Protein AF-A0A124ISG2-F1 (afdb_monomer_lite)

Foldseek 3Di:
DDDPPPPPDLDFPPLLLVLLVLLLVLLVVLCVVAHDQDPVLNVVLVVLSVLCNVQVRNLLVCLLQPDDPVSVVSVCVSCVVLVVCPPPHNDPLCCQQVVLVVQLVVCSVVSNCVPLSNQLSSQLNSNLCSVSSNVSSGDDDDPLNSVLSVVSSVVSSCVSCCVRVVPPPPPDDPVVVSVVSSVPSSVSSCPPDDDD

Structure (mmCIF, N/CA/C/O backbone):
data_AF-A0A124ISG2-F1
#
_entry.id   AF-A0A124ISG2-F1
#
loop_
_atom_site.group_PDB
_atom_site.id
_atom_site.type_symbol
_atom_site.label_atom_id
_atom_site.label_alt_id
_atom_site.label_comp_id
_atom_site.label_asym_id
_atom_site.label_entity_id
_atom_site.label_seq_id
_atom_site.pdbx_PDB_ins_code
_atom_site.Cartn_x
_atom_site.Cartn_y
_atom_site.Cartn_z
_atom_site.occupancy
_atom_site.B_iso_or_equiv
_atom_site.auth_seq_id
_atom_site.auth_comp_id
_atom_site.auth_asym_id
_atom_site.auth_atom_id
_atom_site.pdbx_PDB_model_num
ATOM 1 N N . MET A 1 1 ? -49.025 9.007 7.744 1.00 37.66 1 MET A N 1
ATOM 2 C CA . MET A 1 1 ? -47.901 8.050 7.832 1.00 37.6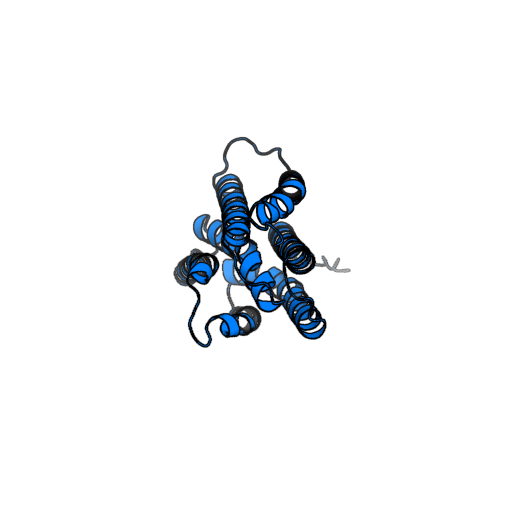6 1 MET A CA 1
ATOM 3 C C . MET A 1 1 ? -47.190 8.007 6.488 1.00 37.66 1 MET A C 1
ATOM 5 O O . MET A 1 1 ? -47.759 7.488 5.543 1.00 37.66 1 MET A O 1
ATOM 9 N N . GLN A 1 2 ? -45.984 8.564 6.386 1.00 30.27 2 GLN A N 1
ATOM 10 C CA . GLN A 1 2 ? -45.046 8.273 5.297 1.00 30.27 2 GLN A CA 1
ATOM 11 C C . GLN A 1 2 ? -43.637 8.458 5.861 1.00 30.27 2 GLN A C 1
ATOM 13 O O . GLN A 1 2 ? -43.239 9.561 6.226 1.00 30.27 2 GLN A O 1
ATOM 18 N N . ALA A 1 3 ? -42.935 7.340 6.034 1.00 39.16 3 ALA A N 1
ATOM 19 C CA . ALA A 1 3 ? -41.570 7.301 6.527 1.00 39.16 3 ALA A CA 1
ATOM 20 C C . ALA A 1 3 ? -40.636 7.824 5.430 1.00 39.16 3 ALA A C 1
ATOM 22 O O . ALA A 1 3 ? -40.439 7.177 4.402 1.00 39.16 3 ALA A O 1
ATOM 23 N N . THR A 1 4 ? -40.060 9.004 5.644 1.00 42.59 4 THR A N 1
ATOM 24 C CA . THR A 1 4 ? -38.956 9.520 4.840 1.00 42.59 4 THR A CA 1
ATOM 25 C C . THR A 1 4 ? -37.731 8.648 5.099 1.00 42.59 4 THR A C 1
ATOM 27 O O . THR A 1 4 ? -37.033 8.768 6.104 1.00 42.59 4 THR A O 1
ATOM 30 N N . GLY A 1 5 ? -37.500 7.701 4.189 1.00 39.84 5 GLY A N 1
ATOM 31 C CA . GLY A 1 5 ? -36.314 6.861 4.173 1.00 39.84 5 GLY A CA 1
ATOM 32 C C . GLY A 1 5 ? -35.066 7.722 4.025 1.00 39.84 5 GLY A C 1
ATOM 33 O O . GLY A 1 5 ? -34.687 8.105 2.920 1.00 39.84 5 GLY A O 1
ATOM 34 N N . VAL A 1 6 ? -34.410 8.013 5.147 1.00 39.34 6 VAL A N 1
ATOM 35 C CA . VAL A 1 6 ? -33.052 8.550 5.167 1.00 39.34 6 VAL A CA 1
ATOM 36 C C . VAL A 1 6 ? -32.164 7.506 4.492 1.00 39.34 6 VAL A C 1
ATOM 38 O O . VAL A 1 6 ? -31.786 6.505 5.104 1.00 39.34 6 VAL A O 1
ATOM 41 N N . ARG A 1 7 ? -31.843 7.711 3.207 1.00 33.94 7 ARG A N 1
ATOM 42 C CA . ARG A 1 7 ? -30.729 7.023 2.547 1.00 33.94 7 ARG A CA 1
ATOM 43 C C . ARG A 1 7 ? -29.493 7.322 3.392 1.00 33.94 7 ARG A C 1
ATOM 45 O O . ARG A 1 7 ? -28.918 8.400 3.281 1.00 33.94 7 ARG A O 1
ATOM 52 N N . ARG A 1 8 ? -29.102 6.389 4.268 1.00 37.16 8 ARG A N 1
ATOM 53 C CA . ARG A 1 8 ? -27.791 6.418 4.924 1.00 37.16 8 ARG A CA 1
ATOM 54 C C . ARG A 1 8 ? -26.762 6.472 3.804 1.00 37.16 8 ARG A C 1
ATOM 56 O O . ARG A 1 8 ? -26.558 5.472 3.116 1.00 37.16 8 ARG A O 1
ATOM 63 N N . SER A 1 9 ? -26.162 7.640 3.589 1.00 40.66 9 SER A N 1
ATOM 64 C CA . SER A 1 9 ? -25.010 7.738 2.710 1.00 40.66 9 SER A CA 1
ATOM 65 C C . SER A 1 9 ? -23.953 6.799 3.280 1.00 40.66 9 SER A C 1
ATOM 67 O O . SER A 1 9 ? -23.673 6.787 4.482 1.00 40.66 9 SER A O 1
ATOM 69 N N . VAL A 1 10 ? -23.439 5.912 2.434 1.00 45.28 10 VAL A N 1
ATOM 70 C CA . VAL A 1 10 ? -22.292 5.093 2.809 1.00 45.28 10 VAL A CA 1
ATOM 71 C C . VAL A 1 10 ? -21.155 6.087 3.011 1.00 45.28 10 VAL A C 1
ATOM 73 O O . VAL A 1 10 ? -20.716 6.710 2.049 1.00 45.28 10 VAL A O 1
ATOM 76 N N . HIS A 1 11 ? -20.758 6.319 4.262 1.00 46.66 11 HIS A N 1
ATOM 77 C CA . HIS A 1 11 ? -19.640 7.200 4.570 1.00 46.66 11 HIS A CA 1
ATOM 78 C C . HIS A 1 11 ? -18.379 6.561 3.983 1.00 46.66 11 HIS A C 1
ATOM 80 O O . HIS A 1 11 ? -17.936 5.514 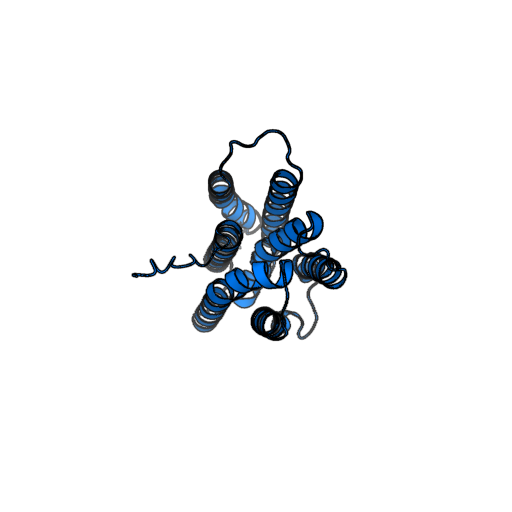4.454 1.00 46.66 11 HIS A O 1
ATOM 86 N N . PHE A 1 12 ? -17.880 7.141 2.894 1.00 51.56 12 PHE A N 1
ATOM 87 C CA . PHE A 1 12 ? -16.625 6.761 2.264 1.00 51.56 12 PHE A CA 1
ATOM 88 C C . PHE A 1 12 ? -15.518 7.621 2.856 1.00 51.56 12 PHE A C 1
ATOM 90 O O . PHE A 1 12 ? -15.633 8.846 2.878 1.00 51.56 12 PHE A O 1
ATOM 97 N N . ASP A 1 13 ? -14.444 6.981 3.306 1.00 64.25 13 ASP A N 1
ATOM 98 C CA . ASP A 1 13 ? -13.235 7.688 3.703 1.00 64.25 13 ASP A CA 1
ATOM 99 C C . ASP A 1 13 ? -12.538 8.230 2.445 1.00 64.25 13 ASP A C 1
ATOM 101 O O . ASP A 1 13 ? -11.768 7.540 1.770 1.00 64.25 13 ASP A O 1
ATOM 105 N N . SER A 1 14 ? -12.872 9.471 2.084 1.00 67.06 14 SER A N 1
ATOM 106 C CA . SER A 1 14 ? -12.315 10.148 0.913 1.00 67.06 14 SER A CA 1
ATOM 107 C C . SER A 1 14 ? -10.796 10.302 1.001 1.00 67.06 14 SER A C 1
ATOM 109 O O . SER A 1 14 ? -10.132 10.321 -0.033 1.00 67.06 14 SER A O 1
ATOM 111 N N . GLY A 1 15 ? -10.244 10.385 2.218 1.00 71.38 15 GLY A N 1
ATOM 112 C CA . GLY A 1 15 ? -8.805 10.466 2.455 1.00 71.38 15 GLY A CA 1
ATOM 113 C C . GLY A 1 15 ? -8.114 9.169 2.051 1.00 71.38 15 GLY A C 1
ATOM 114 O O . GLY A 1 15 ? -7.230 9.187 1.194 1.00 71.38 15 GLY A O 1
ATOM 115 N N . ALA A 1 16 ? -8.594 8.040 2.572 1.00 75.75 16 ALA A N 1
ATOM 116 C CA . ALA A 1 16 ? -8.082 6.711 2.240 1.00 75.75 16 ALA A CA 1
ATOM 117 C C . ALA A 1 16 ? -8.163 6.402 0.734 1.00 75.75 16 ALA A C 1
ATOM 119 O O . ALA A 1 16 ? -7.195 5.919 0.147 1.00 75.75 16 ALA A O 1
ATOM 120 N N . VAL A 1 17 ? -9.292 6.728 0.089 1.00 80.19 17 VAL A N 1
ATOM 121 C CA . VAL A 1 17 ? -9.465 6.565 -1.368 1.00 80.19 17 VAL A CA 1
ATOM 122 C C . VAL A 1 17 ? -8.439 7.401 -2.131 1.00 80.19 17 VAL A C 1
ATOM 124 O O . VAL A 1 17 ? -7.795 6.896 -3.047 1.00 80.19 17 VAL A O 1
ATOM 127 N N . SER A 1 18 ? -8.280 8.673 -1.756 1.00 81.00 18 SER A N 1
ATOM 128 C CA . SER A 1 18 ? -7.367 9.589 -2.444 1.00 81.00 18 SER A CA 1
ATOM 129 C C . SER A 1 18 ? -5.906 9.160 -2.313 1.00 81.00 18 SER A C 1
ATOM 131 O O . SER A 1 18 ? -5.176 9.198 -3.303 1.00 81.00 18 SER A O 1
ATOM 133 N N . ALA A 1 19 ? -5.494 8.680 -1.135 1.00 83.31 19 ALA A N 1
ATOM 134 C CA . ALA A 1 19 ? -4.154 8.158 -0.901 1.00 83.31 19 ALA A CA 1
ATOM 135 C C . ALA A 1 19 ? -3.910 6.879 -1.714 1.00 83.31 19 ALA A C 1
ATOM 137 O O . ALA A 1 19 ? -2.890 6.774 -2.387 1.00 83.31 19 ALA A O 1
ATOM 138 N N . LEU A 1 20 ? -4.868 5.945 -1.733 1.00 87.19 20 LEU A N 1
ATOM 139 C CA . LEU A 1 20 ? -4.764 4.713 -2.517 1.00 87.19 20 LEU A CA 1
ATOM 140 C C . LEU A 1 20 ? -4.684 4.998 -4.025 1.00 87.19 20 LEU A C 1
ATOM 142 O O . LEU A 1 20 ? -3.839 4.430 -4.715 1.00 87.19 20 LEU A O 1
ATOM 146 N N . ALA A 1 21 ? -5.543 5.887 -4.533 1.00 88.25 21 ALA A N 1
ATOM 147 C CA . ALA A 1 21 ? -5.547 6.293 -5.937 1.00 88.25 21 ALA A CA 1
ATOM 148 C C . ALA A 1 21 ? -4.244 7.002 -6.323 1.00 88.25 21 ALA A C 1
ATOM 150 O O . ALA A 1 21 ? -3.664 6.697 -7.362 1.00 88.25 21 ALA A O 1
ATOM 151 N N . SER A 1 22 ? -3.750 7.892 -5.460 1.00 88.31 22 SER A N 1
ATOM 152 C CA . SER A 1 22 ? -2.477 8.586 -5.666 1.00 88.31 22 SER A CA 1
ATOM 153 C C . SER A 1 22 ? -1.308 7.606 -5.693 1.00 88.31 22 SER A C 1
ATOM 155 O O . SER A 1 22 ? -0.508 7.656 -6.622 1.00 88.31 22 SER A O 1
ATOM 157 N N . SER A 1 23 ? -1.251 6.665 -4.742 1.00 91.06 23 SER A N 1
ATOM 158 C CA . SER A 1 23 ? -0.242 5.602 -4.717 1.00 91.06 23 SER A CA 1
ATOM 159 C C . SER A 1 23 ? -0.292 4.758 -5.991 1.00 91.06 23 SER A C 1
ATOM 161 O O . SER A 1 23 ? 0.746 4.539 -6.600 1.00 91.06 23 SER A O 1
ATOM 163 N N . TYR A 1 24 ? -1.479 4.338 -6.443 1.00 92.81 24 TYR A N 1
ATOM 164 C CA . TYR A 1 24 ? -1.633 3.576 -7.687 1.00 92.81 24 TYR A CA 1
ATOM 165 C C . TYR A 1 24 ? -1.129 4.346 -8.913 1.00 92.81 24 TYR A C 1
ATOM 167 O O . TYR A 1 24 ? -0.331 3.818 -9.685 1.00 92.81 24 TYR A O 1
ATOM 175 N N . VAL A 1 25 ? -1.567 5.598 -9.085 1.00 92.00 25 VAL A N 1
ATOM 176 C CA . VAL A 1 25 ? -1.170 6.430 -10.230 1.00 92.00 25 VAL A CA 1
ATOM 177 C C . VAL A 1 25 ? 0.331 6.716 -10.195 1.00 92.00 25 VAL A C 1
ATOM 179 O O . VAL A 1 25 ? 0.992 6.600 -11.223 1.00 92.00 25 VAL A O 1
ATOM 182 N N . ALA A 1 26 ? 0.895 7.019 -9.024 1.00 89.88 26 ALA A N 1
ATOM 183 C CA . ALA A 1 26 ? 2.331 7.220 -8.865 1.00 89.88 26 ALA A CA 1
ATOM 184 C C . ALA A 1 26 ? 3.120 5.948 -9.210 1.00 89.88 26 ALA A C 1
ATOM 186 O O . ALA A 1 26 ? 4.107 6.028 -9.942 1.00 89.88 26 ALA A O 1
ATOM 187 N N . SER A 1 27 ? 2.685 4.769 -8.750 1.00 91.88 27 SER A N 1
ATOM 188 C CA . SER A 1 27 ? 3.316 3.490 -9.101 1.00 91.88 27 SER A CA 1
ATOM 189 C C . SER A 1 27 ? 3.246 3.217 -10.599 1.00 91.88 27 SER A C 1
ATOM 191 O O . SER A 1 27 ? 4.252 2.830 -11.188 1.00 91.88 27 SER A O 1
ATOM 193 N N . LEU A 1 28 ? 2.087 3.462 -11.219 1.00 92.50 28 LEU A N 1
ATOM 194 C CA . LEU A 1 28 ? 1.877 3.285 -12.653 1.00 92.50 28 LEU A CA 1
ATOM 195 C C . LEU A 1 28 ? 2.810 4.187 -13.461 1.00 92.50 28 LEU A C 1
ATOM 197 O O . LEU A 1 28 ? 3.530 3.692 -14.320 1.00 92.50 28 LEU A O 1
ATOM 201 N N . ILE A 1 29 ? 2.849 5.485 -13.153 1.00 91.06 29 ILE A N 1
ATOM 202 C CA . ILE A 1 29 ? 3.753 6.438 -13.810 1.00 91.06 29 ILE A CA 1
ATOM 203 C C . ILE A 1 29 ? 5.208 6.001 -13.624 1.00 91.06 29 ILE A C 1
ATOM 205 O O . ILE A 1 29 ? 5.965 5.975 -14.587 1.00 91.06 29 ILE A O 1
ATOM 209 N N . THR A 1 30 ? 5.590 5.591 -12.411 1.00 88.19 30 THR A N 1
ATOM 210 C CA . THR A 1 30 ? 6.960 5.135 -12.133 1.00 88.19 30 THR A CA 1
ATOM 211 C C . THR A 1 30 ? 7.323 3.907 -12.977 1.00 88.19 30 THR A C 1
ATOM 213 O O . THR A 1 30 ? 8.409 3.869 -13.547 1.00 88.19 30 THR A O 1
ATOM 216 N N . VAL A 1 31 ? 6.427 2.918 -13.113 1.00 91.88 31 VAL A N 1
ATOM 217 C CA . VAL A 1 31 ? 6.660 1.749 -13.986 1.00 91.88 31 VAL A CA 1
ATOM 218 C C . VAL A 1 31 ? 6.712 2.143 -15.456 1.00 91.88 31 VAL A C 1
ATOM 220 O O . VAL A 1 31 ? 7.555 1.620 -16.171 1.00 91.88 31 VAL A O 1
ATOM 223 N N . LEU A 1 32 ? 5.860 3.058 -15.915 1.00 90.38 32 LEU A N 1
ATOM 224 C CA . LEU A 1 32 ? 5.872 3.505 -17.310 1.00 90.38 32 LEU A CA 1
ATOM 225 C C . LEU A 1 32 ? 7.169 4.240 -17.685 1.00 90.38 32 LEU A C 1
ATOM 227 O O . LEU A 1 32 ? 7.556 4.207 -18.849 1.00 90.38 32 LEU A O 1
ATOM 231 N N . ILE A 1 33 ? 7.830 4.888 -16.720 1.00 89.06 33 ILE A N 1
ATOM 232 C CA . ILE A 1 33 ? 9.098 5.601 -16.935 1.00 89.06 33 ILE A CA 1
ATOM 233 C C . ILE A 1 33 ? 10.307 4.665 -16.783 1.00 89.06 33 ILE A C 1
ATOM 235 O O . ILE A 1 33 ? 11.230 4.729 -17.588 1.00 89.06 33 ILE A O 1
ATOM 239 N N . LEU A 1 34 ? 10.330 3.828 -15.739 1.00 85.38 34 LEU A N 1
ATOM 240 C CA . LEU A 1 34 ? 11.538 3.107 -15.300 1.00 85.38 34 LEU A CA 1
ATOM 241 C C . LEU A 1 34 ? 11.467 1.584 -15.473 1.00 85.38 34 LEU A C 1
ATOM 243 O O . LEU A 1 34 ? 12.481 0.901 -15.352 1.00 85.38 34 LEU A O 1
ATOM 247 N N . GLY A 1 35 ? 10.273 1.029 -15.665 1.00 80.44 35 GLY A N 1
ATOM 248 C CA . GLY A 1 35 ? 10.024 -0.405 -15.604 1.00 80.44 35 GLY A CA 1
ATOM 249 C C . GLY A 1 35 ? 9.647 -1.024 -16.951 1.00 80.44 35 GLY A C 1
ATOM 250 O O . GLY A 1 35 ? 9.253 -0.333 -17.890 1.00 80.44 35 GLY A O 1
ATOM 251 N N . PRO A 1 36 ? 9.713 -2.361 -17.056 1.00 82.19 36 PRO A N 1
ATOM 252 C CA . PRO A 1 36 ? 9.173 -3.067 -18.205 1.00 82.19 36 PRO A CA 1
ATOM 253 C C . PRO A 1 36 ? 7.641 -2.988 -18.205 1.00 82.19 36 PRO A C 1
ATOM 255 O O . PRO A 1 36 ? 6.978 -3.345 -17.227 1.00 82.19 36 PRO A O 1
ATOM 258 N N . VAL A 1 37 ? 7.062 -2.575 -19.332 1.00 85.75 37 VAL A N 1
ATOM 259 C CA . VAL A 1 37 ? 5.606 -2.517 -19.498 1.00 85.75 37 VAL A CA 1
ATOM 260 C C . VAL A 1 37 ? 5.078 -3.908 -19.843 1.00 85.75 37 VAL A C 1
ATOM 262 O O . VAL A 1 37 ? 5.279 -4.412 -20.945 1.00 85.75 37 VAL A O 1
ATOM 265 N N . ASN A 1 38 ? 4.371 -4.534 -18.901 1.00 90.94 38 ASN A N 1
ATOM 266 C CA . ASN A 1 38 ? 3.665 -5.793 -19.129 1.00 90.94 38 ASN A CA 1
ATOM 267 C C . ASN A 1 38 ? 2.155 -5.596 -18.947 1.00 90.94 38 ASN A C 1
ATOM 269 O O . ASN A 1 38 ? 1.670 -5.429 -17.827 1.00 90.94 38 ASN A O 1
ATOM 273 N N . LEU A 1 39 ? 1.411 -5.669 -20.053 1.00 89.56 39 LEU A N 1
ATOM 274 C CA . LEU A 1 39 ? -0.027 -5.394 -20.084 1.00 89.56 39 LEU A CA 1
ATOM 275 C C . LEU A 1 39 ? -0.830 -6.293 -19.130 1.00 89.56 39 LEU A C 1
ATOM 277 O O . LEU A 1 39 ? -1.738 -5.815 -18.456 1.00 89.56 39 LEU A O 1
ATOM 281 N N . VAL A 1 40 ? -0.464 -7.573 -19.014 1.00 92.44 40 VAL A N 1
ATOM 282 C CA . VAL A 1 40 ? -1.144 -8.524 -18.119 1.00 92.44 40 VAL A CA 1
ATOM 283 C C . VAL A 1 40 ? -0.967 -8.100 -16.664 1.00 92.44 40 VAL A C 1
ATOM 285 O O . VAL A 1 40 ? -1.940 -8.036 -15.915 1.00 92.44 40 VAL A O 1
ATOM 288 N N . ARG A 1 41 ? 0.260 -7.746 -16.264 1.00 92.06 41 ARG A N 1
ATOM 289 C CA . ARG A 1 41 ? 0.546 -7.284 -14.896 1.00 92.06 41 ARG A CA 1
ATOM 290 C C . ARG A 1 41 ? -0.176 -5.977 -14.587 1.00 92.06 41 ARG A C 1
ATOM 292 O O . ARG A 1 41 ? -0.741 -5.848 -13.506 1.00 92.06 41 ARG A O 1
ATOM 299 N N . LEU A 1 42 ? -0.223 -5.047 -15.541 1.00 92.06 42 LEU A N 1
ATOM 300 C CA . LEU A 1 42 ? -0.960 -3.792 -15.387 1.00 92.06 42 LEU A CA 1
ATOM 301 C C . LEU A 1 42 ? -2.463 -4.029 -15.194 1.00 92.06 42 LEU A C 1
ATOM 303 O O . LEU A 1 42 ? -3.045 -3.460 -14.275 1.00 92.06 42 LEU A O 1
ATOM 307 N N . ILE A 1 43 ? -3.080 -4.905 -15.993 1.00 92.31 43 ILE A N 1
ATOM 308 C CA . ILE A 1 43 ? -4.505 -5.251 -15.858 1.00 92.31 43 ILE A CA 1
ATOM 309 C C . ILE A 1 43 ? -4.784 -5.908 -14.501 1.00 92.31 43 ILE A C 1
ATOM 311 O O . ILE A 1 43 ? -5.745 -5.541 -13.825 1.00 92.31 43 ILE A O 1
ATOM 315 N N . LEU A 1 44 ? -3.936 -6.845 -14.067 1.00 92.62 44 LEU A N 1
ATOM 316 C CA . LEU A 1 44 ? -4.092 -7.514 -12.772 1.00 92.62 44 LEU A CA 1
ATOM 317 C C . LEU A 1 44 ? -3.968 -6.531 -11.602 1.00 92.62 44 LEU A C 1
ATOM 319 O O . LEU A 1 44 ? -4.784 -6.572 -10.680 1.00 92.62 44 LEU A O 1
ATOM 323 N N . VAL A 1 45 ? -2.994 -5.617 -11.642 1.00 92.56 45 VAL A N 1
ATOM 324 C CA . VAL A 1 45 ? -2.828 -4.605 -10.588 1.00 92.56 45 VAL A CA 1
ATOM 325 C C . VAL A 1 45 ? -3.942 -3.557 -10.635 1.00 92.56 45 VAL A C 1
ATOM 327 O O . VAL A 1 45 ? -4.398 -3.124 -9.580 1.00 92.56 45 VAL A O 1
ATOM 330 N N . ALA A 1 46 ? -4.461 -3.204 -11.813 1.00 92.00 46 ALA A N 1
ATOM 331 C CA . ALA A 1 46 ? -5.656 -2.368 -11.932 1.00 92.00 46 ALA A CA 1
ATOM 332 C C . ALA A 1 46 ? -6.888 -3.048 -11.306 1.00 92.00 46 ALA A C 1
ATOM 334 O O . ALA A 1 46 ? -7.657 -2.407 -10.588 1.00 92.00 46 ALA A O 1
ATOM 335 N N . GLY A 1 47 ? -7.046 -4.361 -11.508 1.00 91.06 47 GLY A N 1
ATOM 336 C CA . GLY A 1 47 ? -8.073 -5.166 -10.845 1.00 91.06 47 GLY A CA 1
ATOM 337 C C . GLY A 1 47 ? -7.906 -5.190 -9.323 1.00 91.06 47 GLY A C 1
ATOM 338 O O . GLY A 1 47 ? -8.877 -4.986 -8.592 1.00 91.06 47 GLY A O 1
ATOM 339 N N . LEU A 1 48 ? -6.672 -5.354 -8.835 1.00 91.44 48 LEU A N 1
ATOM 340 C CA . LEU A 1 48 ? -6.348 -5.277 -7.407 1.00 91.44 48 LEU A CA 1
ATOM 341 C C . LEU A 1 48 ? -6.666 -3.894 -6.825 1.00 91.44 48 LEU A C 1
ATOM 343 O O . LEU A 1 48 ? -7.268 -3.799 -5.757 1.00 91.44 48 LEU A O 1
ATOM 347 N N . PHE A 1 49 ? -6.329 -2.823 -7.543 1.00 91.19 49 PHE A N 1
ATOM 348 C CA . PHE A 1 49 ? -6.676 -1.457 -7.168 1.00 91.19 49 PHE A CA 1
ATOM 349 C C . PHE A 1 49 ? -8.196 -1.260 -7.094 1.00 91.19 49 PHE A C 1
ATOM 351 O O . PHE A 1 49 ? -8.693 -0.724 -6.102 1.00 91.19 49 PHE A O 1
ATOM 358 N N . ALA A 1 50 ? -8.959 -1.742 -8.079 1.00 88.62 50 ALA A N 1
ATOM 359 C CA . ALA A 1 50 ? -10.420 -1.672 -8.054 1.00 88.62 50 ALA A CA 1
ATOM 360 C C . ALA A 1 50 ? -11.007 -2.449 -6.861 1.00 88.62 50 ALA A C 1
ATOM 362 O O . ALA A 1 50 ? -11.913 -1.961 -6.175 1.00 88.62 50 ALA A O 1
ATOM 363 N N . LEU A 1 51 ? -10.453 -3.624 -6.553 1.00 87.00 51 LEU A N 1
ATOM 364 C CA . LEU A 1 51 ? -10.839 -4.426 -5.394 1.00 87.00 51 LEU A CA 1
ATOM 365 C C . LEU A 1 51 ? -10.525 -3.691 -4.079 1.00 87.00 51 LEU A C 1
ATOM 367 O O . LEU A 1 51 ? -11.408 -3.561 -3.229 1.00 87.00 51 LEU A O 1
ATOM 371 N N . ASN A 1 52 ? -9.322 -3.127 -3.930 1.00 87.19 52 ASN A N 1
ATOM 372 C CA . ASN A 1 52 ? -8.931 -2.321 -2.767 1.00 87.19 52 ASN A CA 1
ATOM 373 C C . ASN A 1 52 ? -9.808 -1.073 -2.606 1.00 87.19 52 ASN A C 1
ATOM 375 O O . ASN A 1 52 ? -10.273 -0.777 -1.505 1.00 87.19 52 ASN A O 1
ATOM 379 N N . THR A 1 53 ? -10.136 -0.386 -3.696 1.00 82.75 53 THR A N 1
ATOM 380 C CA . THR A 1 53 ? -10.974 0.818 -3.643 1.00 82.75 53 THR A CA 1
ATOM 381 C C . THR A 1 53 ? -12.418 0.491 -3.261 1.00 82.75 53 THR A C 1
ATOM 383 O O . THR A 1 53 ? -13.037 1.232 -2.500 1.00 82.75 53 THR A O 1
ATOM 386 N N . THR A 1 54 ? -12.975 -0.622 -3.742 1.00 76.56 54 THR A N 1
ATOM 387 C CA . THR A 1 54 ? -14.376 -0.996 -3.476 1.00 76.56 54 THR A CA 1
ATOM 388 C C . THR A 1 54 ? -14.589 -1.627 -2.103 1.00 76.56 54 THR A C 1
ATOM 390 O O . THR A 1 54 ? -15.636 -1.408 -1.487 1.00 76.56 54 THR A O 1
ATOM 393 N N . SER A 1 55 ? -13.618 -2.400 -1.613 1.00 73.25 55 SER A N 1
ATOM 394 C CA . SER A 1 55 ? -13.767 -3.183 -0.384 1.00 73.25 55 SER A CA 1
ATOM 395 C C . SER A 1 55 ? -13.025 -2.577 0.807 1.00 73.25 55 SER A C 1
ATOM 397 O O . SER A 1 55 ? -13.642 -2.389 1.855 1.00 73.25 55 SER A O 1
ATOM 399 N N . LEU A 1 56 ? -11.757 -2.176 0.662 1.00 68.12 56 LEU A N 1
ATOM 400 C CA . LEU A 1 56 ? -10.945 -1.679 1.778 1.00 68.12 56 LEU A CA 1
ATOM 401 C C . LEU A 1 56 ? -11.497 -0.367 2.350 1.00 68.12 56 LEU A C 1
ATOM 403 O O . LEU A 1 56 ? -11.545 -0.191 3.560 1.00 68.12 56 LEU A O 1
ATOM 407 N N . THR A 1 57 ? -12.016 0.517 1.498 1.00 61.38 57 THR A N 1
ATOM 408 C CA . THR A 1 57 ? -12.584 1.821 1.901 1.00 61.38 57 THR A CA 1
ATOM 409 C C . THR A 1 57 ? -13.866 1.681 2.725 1.00 61.38 57 THR A C 1
ATOM 411 O O . THR A 1 57 ? -14.153 2.502 3.594 1.00 61.38 57 THR A O 1
ATOM 414 N N . ARG A 1 58 ? -14.626 0.603 2.501 1.00 63.31 58 ARG A N 1
ATOM 415 C CA . ARG A 1 58 ? -15.841 0.275 3.264 1.00 63.31 58 ARG A CA 1
ATOM 416 C C . ARG A 1 58 ? -15.527 -0.510 4.534 1.00 63.31 58 ARG A C 1
ATOM 418 O O . ARG A 1 58 ? -16.240 -0.386 5.529 1.00 63.31 58 ARG A O 1
ATOM 425 N N . VAL A 1 59 ? -14.486 -1.335 4.482 1.00 63.72 59 VAL A N 1
ATOM 426 C CA . VAL A 1 59 ? -14.098 -2.271 5.541 1.00 63.72 59 VAL A CA 1
ATOM 427 C C . VAL A 1 59 ? -13.204 -1.605 6.584 1.00 63.72 59 VAL A C 1
ATOM 429 O O . VAL A 1 59 ? -13.356 -1.907 7.762 1.00 63.72 59 VAL A O 1
ATOM 432 N N . HIS A 1 60 ? -12.363 -0.638 6.205 1.00 63.12 60 HIS A N 1
ATOM 433 C CA . HIS A 1 60 ? -11.482 0.090 7.124 1.00 63.12 60 HIS A CA 1
ATOM 434 C C . HIS A 1 60 ? -12.270 0.732 8.274 1.00 63.12 60 HIS A C 1
ATOM 436 O O . HIS A 1 60 ? -12.013 0.452 9.441 1.00 63.12 60 HIS A O 1
ATOM 442 N N . LEU A 1 61 ? -13.338 1.472 7.958 1.00 60.38 61 LEU A N 1
ATOM 443 C CA . LEU A 1 61 ? -14.206 2.098 8.962 1.00 60.38 61 LEU A CA 1
ATOM 444 C C . LEU A 1 61 ? -14.939 1.082 9.857 1.00 60.38 61 LEU A C 1
ATOM 446 O O . LEU A 1 61 ? -15.241 1.375 11.017 1.00 60.38 61 LEU A O 1
ATOM 450 N N . ARG A 1 62 ? -15.243 -0.116 9.341 1.00 65.69 62 ARG A N 1
ATOM 451 C CA . ARG A 1 62 ? -15.942 -1.174 10.091 1.00 65.69 62 ARG A CA 1
ATOM 452 C C . ARG A 1 62 ? -15.003 -1.952 11.002 1.00 65.69 62 ARG A C 1
ATOM 454 O O . ARG A 1 62 ? -15.342 -2.123 12.169 1.00 65.69 62 ARG A O 1
ATOM 461 N N . LEU A 1 63 ? -13.819 -2.322 10.509 1.00 64.25 63 LEU A N 1
ATOM 462 C CA . LEU A 1 63 ? -12.734 -2.916 11.298 1.00 64.25 63 LEU A CA 1
ATOM 463 C C . LEU A 1 63 ? -12.379 -2.044 12.502 1.00 64.25 63 LEU A C 1
ATOM 465 O O . LEU A 1 63 ? -12.200 -2.540 13.608 1.00 64.25 63 LEU A O 1
ATOM 469 N N . VAL A 1 64 ? -12.325 -0.734 12.271 1.00 64.94 64 VAL A N 1
ATOM 470 C CA . VAL A 1 64 ? -11.981 0.275 13.271 1.00 64.94 64 VAL A CA 1
ATOM 471 C C . VAL A 1 64 ? -13.085 0.462 14.320 1.00 64.94 64 VAL A C 1
ATOM 473 O O . VAL A 1 64 ? -12.784 0.727 15.481 1.00 64.94 64 VAL A O 1
ATOM 476 N N . SER A 1 65 ? -14.364 0.328 13.949 1.00 62.94 65 SER A N 1
ATOM 477 C CA . SER A 1 65 ? -15.488 0.666 14.836 1.00 62.94 65 SER A CA 1
ATOM 478 C C . SER A 1 65 ? -16.174 -0.532 15.496 1.00 62.94 65 SER A C 1
ATOM 480 O O . SER A 1 65 ? -16.385 -0.501 16.708 1.00 62.94 65 SER A O 1
ATOM 482 N N . ARG A 1 66 ? -16.574 -1.548 14.722 1.00 68.56 66 ARG A N 1
ATOM 483 C CA . ARG A 1 66 ? -17.277 -2.763 15.175 1.00 68.56 66 ARG A CA 1
ATOM 484 C C . ARG A 1 66 ? -17.005 -3.907 14.187 1.00 68.56 66 ARG A C 1
ATOM 486 O O . ARG A 1 66 ? -17.853 -4.161 13.326 1.00 68.56 66 ARG A O 1
ATOM 493 N N . PRO A 1 67 ? -15.845 -4.573 14.287 1.00 70.19 67 PRO A N 1
ATOM 494 C CA . PRO A 1 67 ? -15.455 -5.590 13.324 1.00 70.19 67 PRO A CA 1
ATOM 495 C C . PRO A 1 67 ? -16.406 -6.792 13.368 1.00 70.19 67 PRO A C 1
ATOM 497 O O . PRO A 1 67 ? -16.754 -7.291 14.438 1.00 70.19 67 PRO A O 1
ATOM 500 N N . ARG A 1 68 ? -16.811 -7.283 12.196 1.00 78.06 68 ARG A N 1
ATOM 501 C CA . ARG A 1 68 ? -17.446 -8.597 12.021 1.00 78.06 68 ARG A CA 1
ATOM 502 C C . ARG A 1 68 ? -16.471 -9.554 11.342 1.00 78.06 68 ARG A C 1
ATOM 504 O O . ARG A 1 68 ? -15.566 -9.122 10.635 1.00 78.06 68 ARG A O 1
ATOM 511 N N . LEU A 1 69 ? -16.705 -10.862 11.470 1.00 77.12 69 LEU A N 1
ATOM 512 C CA . LEU A 1 69 ? -15.922 -11.888 10.758 1.00 77.12 69 LEU A CA 1
ATOM 513 C C . LEU A 1 69 ? -15.836 -11.621 9.244 1.00 77.12 69 LEU A C 1
ATOM 515 O O . LEU A 1 69 ? -14.786 -11.801 8.635 1.00 77.12 69 LEU A O 1
ATOM 519 N N . THR A 1 70 ? -16.914 -11.105 8.650 1.00 78.69 70 THR A N 1
ATOM 520 C CA . THR A 1 70 ? -16.958 -10.711 7.235 1.00 78.69 70 THR A CA 1
ATOM 521 C C . THR A 1 70 ? -15.995 -9.576 6.890 1.00 78.69 70 THR A C 1
ATOM 523 O O . THR A 1 70 ? -15.471 -9.543 5.782 1.00 78.69 70 THR A O 1
ATOM 526 N N . ASP A 1 71 ? -15.749 -8.647 7.816 1.00 75.38 71 ASP A N 1
ATOM 527 C CA . ASP A 1 71 ? -14.838 -7.519 7.599 1.00 75.38 71 ASP A CA 1
ATOM 528 C C . ASP A 1 71 ? -13.376 -7.997 7.608 1.00 75.38 71 ASP A C 1
ATOM 530 O O . ASP A 1 71 ? -12.585 -7.565 6.772 1.00 75.38 71 ASP A O 1
ATOM 534 N N . TYR A 1 72 ? -13.035 -8.961 8.473 1.00 74.19 72 TYR A N 1
ATOM 535 C CA . TYR A 1 72 ? -11.729 -9.628 8.437 1.00 74.19 72 TYR A CA 1
ATOM 536 C C . TYR A 1 72 ? -11.530 -10.425 7.149 1.00 74.19 72 TYR A C 1
ATOM 538 O O . TYR A 1 72 ? -10.491 -10.287 6.516 1.00 74.19 72 TYR A O 1
ATOM 546 N N . ALA A 1 73 ? -12.533 -11.194 6.714 1.00 80.31 73 ALA A N 1
ATOM 547 C CA . ALA A 1 73 ? -12.453 -11.947 5.463 1.00 80.31 73 ALA A CA 1
ATOM 548 C C . ALA A 1 73 ? -12.236 -11.024 4.252 1.00 80.31 73 ALA A C 1
ATOM 550 O O . ALA A 1 73 ? -11.366 -11.282 3.421 1.00 80.31 73 ALA A O 1
ATOM 551 N N . LEU A 1 74 ? -12.973 -9.910 4.176 1.00 80.12 74 LEU A N 1
ATOM 552 C CA . LEU A 1 74 ? -12.779 -8.915 3.122 1.00 80.12 74 LEU A CA 1
ATOM 553 C C . LEU A 1 74 ? -11.379 -8.303 3.186 1.00 80.12 74 LEU A C 1
ATOM 555 O O . LEU A 1 74 ? -10.725 -8.185 2.155 1.00 80.12 74 LEU A O 1
ATOM 559 N N . PHE A 1 75 ? -10.884 -7.955 4.374 1.00 79.94 75 PHE A N 1
ATOM 560 C CA . PHE A 1 75 ? -9.517 -7.465 4.535 1.00 79.94 75 PHE A CA 1
ATOM 561 C C . PHE A 1 75 ? -8.476 -8.488 4.064 1.00 79.94 75 PHE A C 1
ATOM 563 O O . PHE A 1 75 ? -7.572 -8.137 3.310 1.00 79.94 75 PHE A O 1
ATOM 570 N N . THR A 1 76 ? -8.643 -9.765 4.406 1.00 81.06 76 THR A N 1
ATOM 571 C CA . THR A 1 76 ? -7.775 -10.846 3.932 1.00 81.06 76 THR A CA 1
ATOM 572 C C . THR A 1 76 ? -7.768 -10.931 2.408 1.00 81.06 76 THR A C 1
ATOM 574 O O . THR A 1 76 ? -6.692 -10.959 1.822 1.00 81.06 76 THR A O 1
ATOM 577 N N . VAL A 1 77 ? -8.926 -10.873 1.742 1.00 83.56 77 VAL A N 1
ATOM 578 C CA . VAL A 1 77 ? -9.006 -10.878 0.265 1.00 83.56 77 VAL A CA 1
ATOM 579 C C . VAL A 1 77 ? -8.235 -9.707 -0.359 1.00 83.56 77 VAL A C 1
ATOM 581 O O . VAL A 1 77 ? -7.663 -9.855 -1.435 1.00 83.56 77 VAL A O 1
ATOM 584 N N . ASN A 1 78 ? -8.161 -8.560 0.320 1.00 83.00 78 ASN A N 1
ATOM 585 C CA . ASN A 1 78 ? -7.367 -7.424 -0.147 1.00 83.00 78 ASN A CA 1
ATOM 586 C C . ASN A 1 78 ? -5.864 -7.618 0.035 1.00 83.00 78 ASN A C 1
ATOM 588 O O . ASN A 1 78 ? -5.096 -7.115 -0.778 1.00 83.00 78 ASN A O 1
ATOM 592 N N . VAL A 1 79 ? -5.448 -8.296 1.105 1.00 81.75 79 VAL A N 1
ATOM 593 C CA . VAL A 1 79 ? -4.036 -8.437 1.481 1.00 81.75 79 VAL A CA 1
ATOM 594 C C . VAL A 1 79 ? -3.383 -9.654 0.815 1.00 81.75 79 VAL A C 1
ATOM 596 O O . VAL A 1 79 ? -2.213 -9.594 0.448 1.00 81.75 79 VAL A O 1
ATOM 599 N N . VAL A 1 80 ? -4.129 -10.743 0.603 1.00 86.19 80 VAL A N 1
ATOM 600 C CA . VAL A 1 80 ? -3.629 -12.009 0.030 1.00 86.19 80 VAL A CA 1
ATOM 601 C C . VAL A 1 80 ? -2.876 -11.832 -1.295 1.00 86.19 80 VAL A C 1
ATOM 603 O O . VAL A 1 80 ? -1.802 -12.418 -1.418 1.00 86.19 80 VAL A O 1
ATOM 606 N N . PRO A 1 81 ? -3.332 -11.015 -2.265 1.00 86.31 81 PRO A N 1
ATOM 607 C CA . PRO A 1 81 ? -2.596 -10.808 -3.514 1.00 86.31 81 PRO A CA 1
ATOM 608 C C . PRO A 1 81 ? -1.167 -10.280 -3.312 1.00 86.31 81 PRO A C 1
ATOM 610 O O . PRO A 1 81 ? -0.274 -10.590 -4.097 1.00 86.31 81 PRO A O 1
ATOM 613 N N . TYR A 1 82 ? -0.918 -9.539 -2.229 1.00 86.75 82 TYR A N 1
ATOM 614 C CA . TYR A 1 82 ? 0.412 -9.033 -1.893 1.00 86.75 82 TYR A CA 1
ATOM 615 C C . TYR A 1 82 ? 1.331 -10.101 -1.288 1.00 86.75 82 TYR A C 1
ATOM 617 O O . TYR A 1 82 ? 2.545 -9.905 -1.277 1.00 86.75 82 TYR A O 1
ATOM 625 N N . ALA A 1 83 ? 0.802 -11.248 -0.843 1.00 86.19 83 ALA A N 1
ATOM 626 C CA . ALA A 1 83 ? 1.611 -12.358 -0.334 1.00 86.19 83 ALA A CA 1
ATOM 627 C C . ALA A 1 83 ? 2.565 -12.920 -1.400 1.00 86.19 83 ALA A C 1
ATOM 629 O O . ALA A 1 83 ? 3.611 -13.463 -1.054 1.00 86.19 83 ALA A O 1
ATOM 630 N N . TYR A 1 84 ? 2.261 -12.719 -2.689 1.00 87.06 84 TYR A N 1
ATOM 631 C CA . TYR A 1 84 ? 3.171 -13.042 -3.788 1.00 87.06 84 TYR A CA 1
ATOM 632 C C . TYR A 1 84 ? 4.549 -12.374 -3.629 1.00 87.06 84 TYR A C 1
ATOM 634 O O . TYR A 1 84 ? 5.564 -12.972 -3.967 1.00 87.06 84 TYR A O 1
ATOM 642 N N . LEU A 1 85 ? 4.608 -11.174 -3.038 1.00 88.19 85 LEU A N 1
ATOM 643 C CA . LEU A 1 85 ? 5.859 -10.443 -2.803 1.00 88.19 85 LEU A CA 1
ATOM 644 C C . LEU A 1 85 ? 6.751 -11.076 -1.722 1.00 88.19 85 LEU A C 1
ATOM 646 O O . LEU A 1 85 ? 7.892 -10.656 -1.553 1.00 88.19 85 LEU A O 1
ATOM 650 N N . LEU A 1 86 ? 6.250 -12.068 -0.979 1.00 87.75 86 LEU A N 1
ATOM 651 C CA . LEU A 1 86 ? 7.031 -12.809 0.014 1.00 87.75 86 LEU A CA 1
ATOM 652 C C . LEU A 1 86 ? 7.846 -13.948 -0.613 1.00 87.75 86 LEU A C 1
ATOM 654 O O . LEU A 1 86 ? 8.764 -14.463 0.026 1.00 87.75 86 LEU A O 1
ATOM 658 N N . TYR A 1 87 ? 7.528 -14.343 -1.848 1.00 83.81 87 TYR A N 1
ATOM 659 C CA . TYR A 1 87 ? 8.164 -15.457 -2.541 1.00 83.81 87 TYR A CA 1
ATOM 660 C C . TYR A 1 87 ? 9.173 -14.967 -3.598 1.00 83.81 87 TYR A C 1
ATOM 662 O O . TYR A 1 87 ? 8.899 -13.991 -4.293 1.00 83.81 87 TYR A O 1
ATOM 670 N N . PRO A 1 88 ? 10.324 -15.645 -3.788 1.00 79.94 88 PRO A N 1
ATOM 671 C CA . PRO A 1 88 ? 10.853 -16.763 -2.996 1.00 79.94 88 PRO A CA 1
ATOM 672 C C . PRO A 1 88 ? 11.552 -16.320 -1.702 1.00 79.94 88 PRO A C 1
ATOM 674 O O . PRO A 1 88 ? 11.733 -17.129 -0.795 1.00 79.94 88 PRO A O 1
ATOM 677 N N . ARG A 1 89 ? 11.952 -15.048 -1.603 1.00 83.75 89 ARG A N 1
ATOM 678 C CA . ARG A 1 89 ? 12.482 -14.440 -0.378 1.00 83.75 89 ARG A CA 1
ATOM 679 C C . ARG A 1 89 ? 11.868 -13.054 -0.202 1.00 83.75 89 ARG A C 1
ATOM 681 O O . ARG A 1 89 ? 11.891 -12.284 -1.164 1.00 83.75 89 ARG A O 1
ATOM 688 N N . PRO A 1 90 ? 11.374 -12.711 0.998 1.00 86.81 90 PRO A N 1
ATOM 689 C CA . PRO A 1 90 ? 10.768 -11.414 1.236 1.00 86.81 90 PRO A CA 1
ATOM 690 C C . PRO A 1 90 ? 11.832 -10.316 1.109 1.00 86.81 90 PRO A C 1
ATOM 692 O O . PRO A 1 90 ? 12.868 -10.383 1.780 1.00 86.81 90 PRO A O 1
ATOM 695 N N . PRO A 1 91 ? 11.616 -9.304 0.258 1.00 88.94 91 PRO A N 1
ATOM 696 C CA . PRO A 1 91 ? 12.580 -8.233 0.105 1.00 88.94 91 PRO A CA 1
ATOM 697 C C . PRO A 1 91 ? 12.542 -7.292 1.315 1.00 88.94 91 PRO A C 1
ATOM 699 O O . PRO A 1 91 ? 11.477 -6.990 1.853 1.00 88.94 91 PRO A O 1
ATOM 702 N N . ALA A 1 92 ? 13.703 -6.767 1.716 1.00 90.19 92 ALA A N 1
ATOM 703 C CA . ALA A 1 92 ? 13.831 -5.925 2.910 1.00 90.19 92 ALA A CA 1
ATOM 704 C C . ALA A 1 92 ? 12.949 -4.660 2.869 1.00 90.19 92 ALA A C 1
ATOM 706 O O . ALA A 1 92 ? 12.434 -4.228 3.902 1.00 90.19 92 ALA A O 1
ATOM 707 N N . TRP A 1 93 ? 12.716 -4.089 1.681 1.00 91.69 93 TRP A N 1
ATOM 708 C CA . TRP A 1 93 ? 11.863 -2.908 1.510 1.00 91.69 93 TRP A CA 1
ATOM 709 C C . TRP A 1 93 ? 10.393 -3.166 1.872 1.00 91.69 93 TRP A C 1
ATOM 711 O O . TRP A 1 93 ? 9.677 -2.223 2.205 1.00 91.69 93 TRP A O 1
ATOM 721 N N . LEU A 1 94 ? 9.936 -4.425 1.877 1.00 91.25 94 LEU A N 1
ATOM 722 C CA . LEU A 1 94 ? 8.557 -4.781 2.223 1.00 91.25 94 LEU A CA 1
ATOM 723 C C . LEU A 1 94 ? 8.217 -4.434 3.682 1.00 91.25 94 LEU A C 1
ATOM 725 O O . LEU A 1 94 ? 7.052 -4.225 4.024 1.00 91.25 94 LEU A O 1
ATOM 729 N N . THR A 1 95 ? 9.237 -4.294 4.534 1.00 90.12 95 THR A N 1
ATOM 730 C CA . THR A 1 95 ? 9.108 -3.848 5.929 1.00 90.12 95 THR A CA 1
ATOM 731 C C . THR A 1 95 ? 8.391 -2.499 6.040 1.00 90.12 95 THR A C 1
ATOM 733 O O . THR A 1 95 ? 7.654 -2.287 7.000 1.00 90.12 95 THR A O 1
ATOM 736 N N . ILE A 1 96 ? 8.522 -1.623 5.032 1.00 90.81 96 ILE A N 1
ATOM 737 C CA . ILE A 1 96 ? 7.846 -0.314 4.970 1.00 90.81 96 ILE A CA 1
ATOM 738 C C . ILE A 1 96 ? 6.316 -0.473 4.976 1.00 90.81 96 ILE A C 1
ATOM 740 O O . ILE A 1 96 ? 5.619 0.362 5.546 1.00 90.81 96 ILE A O 1
ATOM 744 N N . SER A 1 97 ? 5.791 -1.557 4.398 1.00 91.44 97 SER A N 1
ATOM 745 C CA . SER A 1 97 ? 4.356 -1.875 4.391 1.00 91.44 97 SER A CA 1
ATOM 746 C C . SER A 1 97 ? 3.949 -2.822 5.518 1.00 91.44 97 SER A C 1
ATOM 748 O O . SER A 1 97 ? 2.862 -2.693 6.080 1.00 91.44 97 SER A O 1
ATOM 750 N N . VAL A 1 98 ? 4.815 -3.767 5.894 1.00 89.69 98 VAL A N 1
ATOM 751 C CA . VAL A 1 98 ? 4.501 -4.750 6.943 1.00 89.69 98 VAL A CA 1
ATOM 752 C C . VAL A 1 98 ? 4.494 -4.125 8.335 1.00 89.69 98 VAL A C 1
ATOM 754 O O . VAL A 1 98 ? 3.621 -4.457 9.128 1.00 89.69 98 VAL A O 1
ATOM 757 N N . ALA A 1 99 ? 5.411 -3.208 8.649 1.00 89.75 99 ALA A N 1
ATOM 758 C CA . ALA A 1 99 ? 5.456 -2.556 9.958 1.00 89.75 99 ALA A CA 1
ATOM 759 C C . ALA A 1 99 ? 4.170 -1.771 10.307 1.00 89.75 99 ALA A C 1
ATOM 761 O O . ALA A 1 99 ? 3.643 -1.970 11.405 1.00 89.75 99 ALA A O 1
ATOM 762 N N . P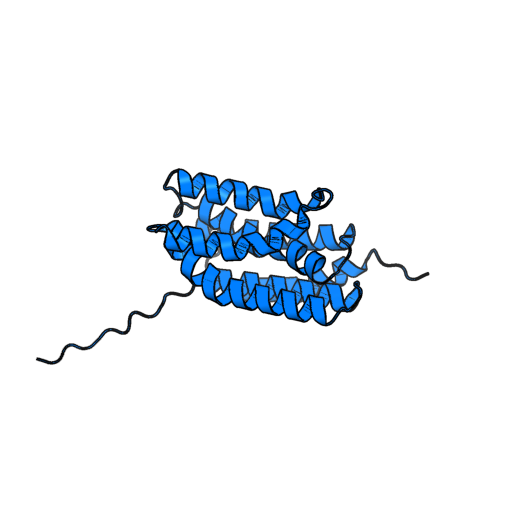RO A 1 100 ? 3.601 -0.925 9.424 1.00 88.94 100 PRO A N 1
ATOM 763 C CA . PRO A 1 100 ? 2.331 -0.260 9.713 1.00 88.94 100 PRO A CA 1
ATOM 764 C C . PRO A 1 100 ? 1.138 -1.231 9.727 1.00 88.94 100 PRO A C 1
ATOM 766 O O . PRO A 1 100 ? 0.241 -1.051 10.547 1.00 88.94 100 PRO A O 1
ATOM 769 N N . LEU A 1 101 ? 1.140 -2.291 8.903 1.00 88.56 101 LEU A N 1
ATOM 770 C CA . LEU A 1 101 ? 0.128 -3.360 8.958 1.00 88.56 101 LEU A CA 1
ATOM 771 C C . LEU A 1 101 ? 0.137 -4.070 10.322 1.00 88.56 101 LEU A C 1
ATOM 773 O O . LEU A 1 101 ? -0.884 -4.116 11.005 1.00 88.56 101 LEU A O 1
ATOM 777 N N . VAL A 1 102 ? 1.325 -4.542 10.707 1.00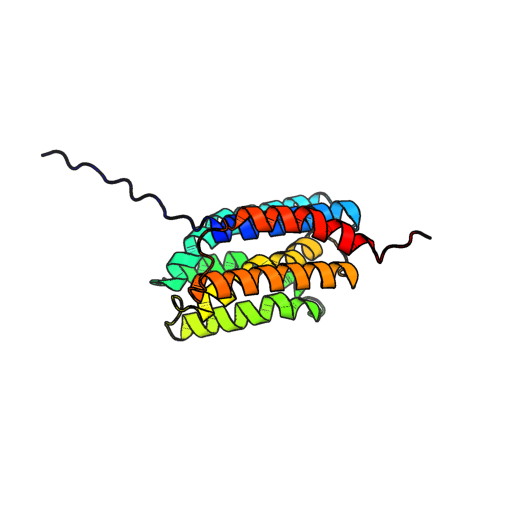 88.81 102 VAL A N 1
ATOM 778 C CA . VAL A 1 102 ? 1.857 -4.682 12.068 1.00 88.81 102 VAL A CA 1
ATOM 779 C C . VAL A 1 102 ? 1.037 -4.017 13.174 1.00 88.81 102 VAL A C 1
ATOM 781 O O . VAL A 1 102 ? 0.175 -4.580 13.856 1.00 88.81 102 VAL A O 1
ATOM 784 N N . LEU A 1 103 ? 1.355 -2.733 13.306 1.00 88.12 103 LEU A N 1
ATOM 785 C CA . LEU A 1 103 ? 0.849 -1.816 14.310 1.00 88.12 103 LEU A CA 1
ATOM 786 C C . LEU A 1 103 ? -0.666 -1.638 14.221 1.00 88.12 103 LEU A C 1
ATOM 788 O O . LEU A 1 103 ? -1.334 -1.660 15.253 1.00 88.12 103 LEU A O 1
ATOM 792 N N . PHE A 1 104 ? -1.219 -1.516 13.011 1.00 85.62 104 PHE A N 1
ATOM 793 C CA . PHE A 1 104 ? -2.660 -1.387 12.815 1.00 85.62 104 PHE A CA 1
ATOM 794 C C . PHE A 1 104 ? -3.409 -2.600 13.374 1.00 85.62 104 PHE A C 1
ATOM 796 O O . PHE A 1 104 ? -4.343 -2.442 14.160 1.00 85.62 104 PHE A O 1
ATOM 803 N N . MET A 1 105 ? -2.970 -3.815 13.035 1.00 84.50 105 MET A N 1
ATOM 804 C CA . MET A 1 105 ? -3.607 -5.046 13.509 1.00 84.50 105 MET A CA 1
ATOM 805 C C . MET A 1 105 ? -3.474 -5.213 15.024 1.00 84.50 105 MET A C 1
ATOM 807 O O . MET A 1 105 ? -4.431 -5.641 15.669 1.00 84.50 105 MET A O 1
ATOM 811 N N . LEU A 1 106 ? -2.335 -4.828 15.611 1.00 86.25 106 LEU A N 1
ATOM 812 C CA . LEU A 1 106 ? -2.148 -4.834 17.065 1.00 86.25 106 LEU A CA 1
ATOM 813 C C . LEU A 1 106 ? -3.108 -3.873 17.779 1.00 86.25 106 LEU A C 1
ATOM 815 O O . LEU A 1 106 ? -3.706 -4.247 18.787 1.00 86.25 106 LEU A O 1
ATOM 819 N N . GLU A 1 107 ? -3.282 -2.651 17.273 1.00 83.62 107 GLU A N 1
ATOM 820 C CA . GLU A 1 107 ? -4.219 -1.690 17.865 1.00 83.62 107 GLU A CA 1
ATOM 821 C C . GLU A 1 107 ? -5.675 -2.136 17.691 1.00 83.62 107 GLU A C 1
ATOM 823 O O . GLU A 1 107 ? -6.462 -2.047 18.635 1.00 83.62 107 GLU A O 1
ATOM 828 N N . VAL A 1 108 ? -6.035 -2.696 16.531 1.00 79.62 108 VAL A N 1
ATOM 829 C CA . VAL A 1 108 ? -7.363 -3.286 16.305 1.00 79.62 108 VAL A CA 1
ATOM 830 C C . VAL A 1 108 ? -7.616 -4.449 17.270 1.00 79.62 108 VAL A C 1
ATOM 832 O O . VAL A 1 108 ? -8.670 -4.487 17.902 1.00 79.62 108 VAL A O 1
ATOM 835 N N . ALA A 1 109 ? -6.649 -5.353 17.455 1.00 82.00 109 ALA A N 1
ATOM 836 C CA . ALA A 1 109 ? -6.762 -6.484 18.379 1.00 82.00 109 ALA A CA 1
ATOM 837 C C . ALA A 1 109 ? -6.914 -6.044 19.847 1.00 82.00 109 ALA A C 1
ATOM 839 O O . ALA A 1 109 ? -7.621 -6.689 20.616 1.00 82.00 109 ALA A O 1
ATOM 840 N N . LYS A 1 110 ? -6.314 -4.909 20.229 1.00 82.62 110 LYS A N 1
ATOM 841 C CA . LYS A 1 110 ? -6.485 -4.282 21.553 1.00 82.62 110 LYS A CA 1
ATOM 842 C C . LYS A 1 110 ? -7.805 -3.510 21.706 1.00 82.62 110 LYS A C 1
ATOM 844 O O . LYS A 1 110 ? -8.008 -2.860 22.730 1.00 82.62 110 LYS A O 1
ATOM 849 N N . GLY A 1 111 ? -8.677 -3.510 20.695 1.00 77.69 111 GLY A N 1
ATOM 850 C CA . GLY A 1 111 ? -9.918 -2.727 20.685 1.00 77.69 111 GLY A CA 1
ATOM 851 C C . GLY A 1 111 ? -9.704 -1.218 20.505 1.00 77.69 111 GLY A C 1
ATOM 852 O O . GLY A 1 111 ? -10.631 -0.433 20.693 1.00 77.69 111 GLY A O 1
ATOM 853 N N . ARG A 1 112 ? -8.493 -0.794 20.125 1.00 79.06 112 ARG A N 1
ATOM 854 C CA . ARG A 1 112 ? -8.080 0.605 19.928 1.00 79.06 112 ARG A CA 1
ATOM 855 C C . ARG A 1 112 ? -8.062 1.012 18.455 1.00 79.06 112 ARG A C 1
ATOM 857 O O . ARG A 1 112 ? -7.398 1.973 18.086 1.00 79.06 112 ARG A O 1
ATOM 864 N N . GLY A 1 113 ? -8.840 0.332 17.611 1.00 71.12 113 GLY A N 1
ATOM 865 C CA . GLY A 1 113 ? -8.911 0.614 16.174 1.00 71.12 113 GLY A CA 1
ATOM 866 C C . GLY A 1 113 ? -9.270 2.066 15.834 1.00 71.12 113 GLY A C 1
ATOM 867 O O . GLY A 1 113 ? -8.870 2.546 14.785 1.00 71.12 113 GLY A O 1
ATOM 868 N N . ARG A 1 114 ? -9.978 2.786 16.722 1.00 72.56 114 ARG A N 1
ATOM 869 C CA . ARG A 1 114 ? -10.332 4.218 16.556 1.00 72.56 114 ARG A CA 1
ATOM 870 C C . ARG A 1 114 ? -9.300 5.185 17.148 1.00 72.56 114 ARG A C 1
ATOM 872 O O . ARG A 1 114 ? -9.571 6.378 17.229 1.00 72.56 114 ARG A O 1
ATOM 879 N N . GLY A 1 115 ? -8.187 4.673 17.666 1.00 72.25 115 GLY A N 1
ATOM 880 C CA . GLY A 1 115 ? -7.136 5.478 18.274 1.00 72.25 115 GLY A CA 1
ATOM 881 C C . GLY A 1 115 ? -6.276 6.177 17.225 1.00 72.25 115 GLY A C 1
ATOM 882 O O . GLY A 1 115 ? -6.119 5.685 16.109 1.00 72.25 115 GLY A O 1
ATOM 883 N N . ALA A 1 116 ? -5.649 7.289 17.617 1.00 78.31 116 ALA A N 1
ATOM 884 C CA . ALA A 1 116 ? -4.749 8.052 16.752 1.00 78.31 116 ALA A CA 1
ATOM 885 C C . ALA A 1 116 ? -3.646 7.171 16.136 1.00 78.31 116 ALA A C 1
ATOM 887 O O . ALA A 1 116 ? -3.363 7.275 14.948 1.00 78.31 116 ALA A O 1
ATOM 888 N N . LEU A 1 117 ? -3.072 6.245 16.916 1.00 78.38 117 LEU A N 1
ATOM 889 C CA . LEU A 1 117 ? -2.033 5.335 16.428 1.00 78.38 117 LEU A CA 1
ATOM 890 C C . LEU A 1 117 ? -2.546 4.394 15.327 1.00 78.38 117 LEU A C 1
ATOM 892 O O . LEU A 1 117 ? -1.845 4.180 14.342 1.00 78.38 117 LEU A O 1
ATOM 896 N N . ALA A 1 118 ? -3.768 3.872 15.460 1.00 81.38 118 ALA A N 1
ATOM 897 C CA . ALA A 1 118 ? -4.386 3.022 14.446 1.00 81.38 118 ALA A CA 1
ATOM 898 C C . ALA A 1 118 ? -4.699 3.811 13.165 1.00 81.38 118 ALA A C 1
ATOM 900 O O . ALA A 1 118 ? -4.423 3.327 12.070 1.00 81.38 118 ALA A O 1
ATOM 901 N N . ASN A 1 119 ? -5.190 5.047 13.282 1.00 79.25 119 ASN A N 1
ATOM 902 C CA . ASN A 1 119 ? -5.470 5.901 12.123 1.00 79.25 119 ASN A CA 1
ATOM 903 C C . ASN A 1 119 ? -4.184 6.309 11.384 1.00 79.25 119 ASN A C 1
ATOM 905 O O . ASN A 1 119 ? -4.123 6.245 10.153 1.00 79.25 119 ASN A O 1
ATOM 909 N N . VAL A 1 120 ? -3.124 6.655 12.125 1.00 83.38 120 VAL A N 1
ATOM 910 C CA . VAL A 1 120 ? -1.800 6.936 11.551 1.00 83.38 120 VAL A CA 1
ATOM 911 C C . VAL A 1 120 ? -1.244 5.690 10.869 1.00 83.38 120 VAL A C 1
ATOM 913 O O . VAL A 1 120 ? -0.895 5.753 9.693 1.00 83.38 120 VAL A O 1
ATOM 916 N N . ALA A 1 121 ? -1.225 4.543 11.553 1.00 86.44 121 ALA A N 1
ATOM 917 C CA . ALA A 1 121 ? -0.736 3.289 10.986 1.00 86.44 121 ALA A CA 1
ATOM 918 C C . ALA A 1 121 ? -1.529 2.871 9.736 1.00 86.44 121 ALA A C 1
ATOM 920 O O . ALA A 1 121 ? -0.932 2.463 8.745 1.00 86.44 121 ALA A O 1
ATOM 921 N N . GLY A 1 122 ? -2.855 3.036 9.738 1.00 84.56 122 GLY A N 1
ATOM 922 C CA . GLY A 1 122 ? -3.713 2.771 8.583 1.00 84.56 122 GLY A CA 1
ATOM 923 C C . GLY A 1 122 ? -3.411 3.684 7.392 1.00 84.56 122 GLY A C 1
ATOM 924 O O . GLY A 1 122 ? -3.300 3.210 6.262 1.00 84.56 122 GLY A O 1
ATOM 925 N N . THR A 1 123 ? -3.197 4.978 7.637 1.00 85.38 123 THR A N 1
ATOM 926 C CA . THR A 1 123 ? -2.847 5.942 6.580 1.00 85.38 123 THR A CA 1
ATOM 927 C C . THR A 1 123 ? -1.470 5.645 5.987 1.00 85.38 123 THR A C 1
ATOM 929 O O . THR A 1 123 ? -1.309 5.604 4.767 1.00 85.38 123 THR A O 1
ATOM 932 N N . VAL A 1 124 ? -0.486 5.372 6.847 1.00 89.31 124 VAL A N 1
ATOM 933 C CA . VAL A 1 124 ? 0.875 4.981 6.452 1.00 89.31 124 VAL A CA 1
ATOM 934 C C . VAL A 1 124 ? 0.853 3.674 5.665 1.00 89.31 124 VAL A C 1
ATOM 936 O O . VAL A 1 124 ? 1.525 3.568 4.641 1.00 89.31 124 VAL A O 1
ATOM 939 N N . LEU A 1 125 ? 0.036 2.703 6.083 1.00 90.25 125 LEU A N 1
ATOM 940 C CA . LEU A 1 125 ? -0.155 1.451 5.360 1.00 90.25 125 LEU A CA 1
ATOM 941 C C . LEU A 1 125 ? -0.667 1.710 3.939 1.00 90.25 125 LEU A C 1
ATOM 943 O O . LEU A 1 125 ? -0.054 1.222 2.994 1.00 90.25 125 LEU A O 1
ATOM 947 N N . ILE A 1 126 ? -1.725 2.509 3.772 1.00 88.19 126 ILE A N 1
ATOM 948 C CA . ILE A 1 126 ? -2.293 2.835 2.452 1.00 88.19 126 ILE A CA 1
ATOM 949 C C . ILE A 1 126 ? -1.271 3.572 1.572 1.00 88.19 126 ILE A C 1
ATOM 951 O O . ILE A 1 126 ? -1.122 3.250 0.391 1.00 88.19 126 ILE A O 1
ATOM 955 N N . ALA A 1 127 ? -0.528 4.527 2.135 1.00 88.75 127 ALA A N 1
ATOM 956 C CA . ALA A 1 127 ? 0.527 5.233 1.409 1.00 88.75 127 ALA A CA 1
ATOM 957 C C . ALA A 1 127 ? 1.654 4.280 0.972 1.00 88.75 127 ALA A C 1
ATOM 959 O O . ALA A 1 127 ? 2.139 4.360 -0.156 1.00 88.75 127 ALA A O 1
ATOM 960 N N . SER A 1 128 ? 2.026 3.327 1.831 1.00 92.06 128 SER A N 1
ATOM 961 C CA . SER A 1 128 ? 3.101 2.368 1.558 1.00 92.06 128 SER A CA 1
ATOM 962 C C . SER A 1 128 ? 2.801 1.406 0.406 1.00 92.06 128 SER A C 1
ATOM 964 O O . SER A 1 128 ? 3.743 0.838 -0.140 1.00 92.06 128 SER A O 1
ATOM 966 N N . VAL A 1 129 ? 1.530 1.260 -0.011 1.00 91.88 129 VAL A N 1
ATOM 967 C CA . VAL A 1 129 ? 1.112 0.391 -1.133 1.00 91.88 129 VAL A CA 1
ATOM 968 C C . VAL A 1 129 ? 1.741 0.822 -2.469 1.00 91.88 129 VAL A C 1
ATOM 970 O O . VAL A 1 129 ? 1.810 0.018 -3.397 1.00 91.88 129 VAL A O 1
ATOM 973 N N . TYR A 1 130 ? 2.304 2.033 -2.552 1.00 92.56 130 TYR A N 1
ATOM 974 C CA . TYR A 1 130 ? 3.111 2.479 -3.690 1.00 92.56 130 TYR A CA 1
ATOM 975 C C . TYR A 1 130 ? 4.180 1.451 -4.126 1.00 92.56 130 TYR A C 1
ATOM 977 O O . TYR A 1 130 ? 4.252 1.094 -5.306 1.00 92.56 130 TYR A O 1
ATOM 985 N N . LEU A 1 131 ? 4.987 0.928 -3.193 1.00 93.06 131 LEU A N 1
ATOM 986 C CA . LEU A 1 131 ? 6.041 -0.044 -3.521 1.00 93.06 131 LEU A CA 1
ATOM 987 C C . LEU A 1 131 ? 5.472 -1.405 -3.951 1.00 93.06 131 LEU A C 1
ATOM 989 O O . LEU A 1 131 ? 5.877 -1.898 -5.005 1.00 93.06 131 LEU A O 1
ATOM 993 N N . PRO A 1 132 ? 4.522 -2.009 -3.210 1.00 93.69 132 PRO A N 1
ATOM 994 C CA . PRO A 1 132 ? 3.833 -3.212 -3.650 1.00 93.69 132 PRO A CA 1
ATOM 995 C C . PRO A 1 132 ? 3.197 -3.096 -5.037 1.00 93.69 132 PRO A C 1
ATOM 997 O O . PRO A 1 132 ? 3.397 -3.988 -5.856 1.00 93.69 132 PRO A O 1
ATOM 1000 N N . PHE A 1 133 ? 2.481 -2.009 -5.348 1.00 93.88 133 PHE A N 1
ATOM 1001 C CA . PHE A 1 133 ? 1.908 -1.814 -6.683 1.00 93.88 133 PHE A CA 1
ATOM 1002 C C . PHE A 1 133 ? 2.986 -1.715 -7.758 1.00 93.88 133 PHE A C 1
ATOM 1004 O O . PHE A 1 133 ? 2.897 -2.417 -8.762 1.00 93.88 133 PHE A O 1
ATOM 1011 N N . TYR A 1 134 ? 4.026 -0.913 -7.529 1.00 92.88 134 TYR A N 1
ATOM 1012 C CA . TYR A 1 134 ? 5.143 -0.769 -8.461 1.00 92.88 134 TYR A CA 1
ATOM 1013 C C . TYR A 1 134 ? 5.824 -2.123 -8.741 1.00 92.88 134 TYR A C 1
ATOM 1015 O O . TYR A 1 134 ? 5.989 -2.519 -9.898 1.00 92.88 134 TYR A O 1
ATOM 1023 N N . ALA A 1 135 ? 6.129 -2.889 -7.690 1.00 92.75 135 ALA A N 1
ATOM 1024 C CA . ALA A 1 135 ? 6.750 -4.205 -7.805 1.00 92.75 135 ALA A CA 1
ATOM 1025 C C . ALA A 1 135 ? 5.837 -5.231 -8.501 1.00 92.75 135 ALA A C 1
ATOM 1027 O O . ALA A 1 135 ? 6.300 -5.998 -9.347 1.00 92.75 135 ALA A O 1
ATOM 1028 N N . LEU A 1 136 ? 4.533 -5.237 -8.193 1.00 93.31 136 LEU A N 1
ATOM 1029 C CA . LEU A 1 136 ? 3.557 -6.140 -8.813 1.00 93.31 136 LEU A CA 1
ATOM 1030 C C . LEU A 1 136 ? 3.312 -5.815 -10.291 1.00 93.31 136 LEU A C 1
ATOM 1032 O O . LEU A 1 136 ? 3.154 -6.748 -11.081 1.00 93.31 136 LEU A O 1
ATOM 1036 N N . MET A 1 137 ? 3.357 -4.540 -10.683 1.00 93.31 137 MET A N 1
ATOM 1037 C CA . MET A 1 137 ? 3.300 -4.103 -12.085 1.00 93.31 137 MET A CA 1
ATOM 1038 C C . MET A 1 137 ? 4.564 -4.492 -12.866 1.00 93.31 137 MET A C 1
ATOM 1040 O O . MET A 1 137 ? 4.498 -4.712 -14.072 1.00 93.31 137 MET A O 1
ATOM 1044 N N . GLY A 1 138 ? 5.688 -4.662 -12.168 1.00 89.31 138 GLY A N 1
ATOM 1045 C CA . GLY A 1 138 ? 6.935 -5.194 -12.715 1.00 89.31 138 GLY A CA 1
ATOM 1046 C C . GLY A 1 138 ? 8.148 -4.307 -12.606 1.00 89.31 138 GLY A C 1
ATOM 1047 O O . GLY A 1 138 ? 9.197 -4.661 -13.135 1.00 89.31 138 GLY A O 1
ATOM 1048 N N . GLY A 1 139 ? 8.024 -3.214 -11.865 1.00 89.19 139 GLY A N 1
ATOM 1049 C CA . GLY A 1 139 ? 9.149 -2.386 -11.500 1.00 89.19 139 GLY A CA 1
ATOM 1050 C C . GLY A 1 139 ? 10.152 -3.118 -10.609 1.00 89.19 139 GLY A C 1
ATOM 1051 O O . GLY A 1 139 ? 9.794 -3.839 -9.675 1.00 89.19 139 GLY A O 1
ATOM 1052 N N . THR A 1 140 ? 11.433 -2.894 -10.874 1.00 90.69 140 THR A N 1
ATOM 1053 C CA . THR A 1 140 ? 12.527 -3.278 -9.980 1.00 90.69 140 THR A CA 1
ATOM 1054 C C . THR A 1 140 ? 12.759 -2.164 -8.968 1.00 90.69 140 THR A C 1
ATOM 1056 O O . THR A 1 140 ? 12.931 -1.004 -9.352 1.00 90.69 140 THR A O 1
ATOM 1059 N N . VAL A 1 141 ? 12.738 -2.487 -7.673 1.00 89.75 141 VAL A N 1
ATOM 1060 C CA . VAL A 1 141 ? 12.916 -1.493 -6.602 1.00 89.75 141 VAL A CA 1
ATOM 1061 C C . VAL A 1 141 ? 14.391 -1.109 -6.505 1.00 89.75 141 VAL A C 1
ATOM 1063 O O . VAL A 1 141 ? 15.189 -1.814 -5.893 1.00 89.75 141 VAL A O 1
ATOM 1066 N N . SER A 1 142 ? 14.746 0.005 -7.140 1.00 89.69 142 SER A N 1
ATOM 1067 C CA . SER A 1 142 ? 16.059 0.644 -7.047 1.00 89.69 142 SER A CA 1
ATOM 1068 C C . SER A 1 142 ? 16.106 1.643 -5.881 1.00 89.69 142 SER A C 1
ATOM 1070 O O . SER A 1 142 ? 15.069 2.018 -5.328 1.00 89.69 142 SER A O 1
ATOM 1072 N N . MET A 1 143 ? 17.304 2.102 -5.501 1.00 87.62 143 MET A N 1
ATOM 1073 C CA . MET A 1 143 ? 17.459 3.097 -4.426 1.00 87.62 143 MET A CA 1
ATOM 1074 C C . MET A 1 143 ? 16.676 4.403 -4.661 1.00 87.62 143 MET A C 1
ATOM 1076 O O . MET A 1 143 ? 16.025 4.856 -3.721 1.00 87.62 143 MET A O 1
ATOM 1080 N N . PRO A 1 144 ? 16.633 4.986 -5.877 1.00 87.19 144 PRO A N 1
ATOM 1081 C CA . PRO A 1 144 ? 15.810 6.171 -6.139 1.00 87.19 144 PRO A CA 1
ATOM 1082 C C . PRO A 1 144 ? 14.314 5.942 -5.892 1.00 87.19 144 PRO A C 1
ATOM 1084 O O . PRO A 1 144 ? 13.653 6.768 -5.265 1.00 87.19 144 PRO A O 1
ATOM 1087 N N . VAL A 1 145 ? 13.784 4.791 -6.322 1.00 89.50 145 VAL A N 1
ATOM 1088 C CA . VAL A 1 145 ? 12.379 4.416 -6.088 1.00 89.50 145 VAL A CA 1
ATOM 1089 C C . VAL A 1 145 ? 12.116 4.222 -4.596 1.00 89.50 145 VAL A C 1
ATOM 1091 O O . VAL A 1 145 ? 11.069 4.624 -4.090 1.00 89.50 145 VAL A O 1
ATOM 1094 N N . LEU A 1 146 ? 13.079 3.649 -3.870 1.00 91.06 146 LEU A N 1
ATOM 1095 C CA . LEU A 1 146 ? 12.990 3.495 -2.423 1.00 91.06 146 LEU A CA 1
ATOM 1096 C C . LEU A 1 146 ? 12.976 4.852 -1.706 1.00 91.06 146 LEU A C 1
ATOM 1098 O O . LEU A 1 146 ? 12.171 5.037 -0.796 1.00 91.06 146 LEU A O 1
ATOM 1102 N N . TYR A 1 147 ? 13.803 5.813 -2.125 1.00 87.75 147 TYR A N 1
ATOM 1103 C CA . TYR A 1 147 ? 13.767 7.170 -1.578 1.00 87.75 147 TYR A CA 1
ATOM 1104 C C . TYR A 1 147 ? 12.434 7.859 -1.862 1.00 87.75 147 TYR A C 1
ATOM 1106 O O . TYR A 1 147 ? 11.823 8.376 -0.931 1.00 87.75 147 TYR A O 1
ATOM 1114 N N . ALA A 1 148 ? 11.929 7.786 -3.097 1.00 87.62 148 ALA A N 1
ATOM 1115 C CA . ALA A 1 148 ? 10.619 8.335 -3.442 1.00 87.62 148 ALA A CA 1
ATOM 1116 C C . ALA A 1 148 ? 9.500 7.722 -2.580 1.00 87.62 148 ALA A C 1
ATOM 1118 O O . ALA A 1 148 ? 8.657 8.446 -2.045 1.00 87.62 148 ALA A O 1
ATOM 1119 N N . ALA A 1 149 ? 9.534 6.402 -2.375 1.00 89.94 149 ALA A N 1
ATOM 1120 C CA . ALA A 1 149 ? 8.594 5.700 -1.510 1.00 89.94 149 ALA A CA 1
ATOM 1121 C C . ALA A 1 149 ? 8.689 6.151 -0.048 1.00 89.94 149 ALA A C 1
ATOM 1123 O O . ALA A 1 149 ? 7.668 6.422 0.577 1.00 89.94 149 ALA A O 1
ATOM 1124 N N . LEU A 1 150 ? 9.900 6.242 0.506 1.00 89.50 150 LEU A N 1
ATOM 1125 C CA . LEU A 1 150 ? 10.113 6.673 1.887 1.00 89.50 150 LEU A CA 1
ATOM 1126 C C . LEU A 1 150 ? 9.636 8.105 2.100 1.00 89.50 150 LEU A C 1
ATOM 1128 O O . LEU A 1 150 ? 8.966 8.377 3.092 1.00 89.50 150 LEU A O 1
ATOM 1132 N N . THR A 1 151 ? 9.920 9.006 1.162 1.00 87.12 151 THR A N 1
ATOM 1133 C CA . THR A 1 151 ? 9.447 10.388 1.219 1.00 87.12 151 THR A CA 1
ATOM 1134 C C . THR A 1 151 ? 7.921 10.462 1.143 1.00 87.12 151 THR A C 1
ATOM 1136 O O . THR A 1 151 ? 7.307 11.163 1.946 1.00 87.12 151 THR A O 1
ATOM 1139 N N . TRP A 1 152 ? 7.296 9.690 0.248 1.00 89.19 152 TRP A N 1
ATOM 1140 C CA . TRP A 1 152 ? 5.838 9.591 0.131 1.00 89.19 152 TRP A CA 1
ATOM 1141 C C . TRP A 1 152 ? 5.182 9.077 1.420 1.00 89.19 152 TRP A C 1
ATOM 1143 O O . TRP A 1 152 ? 4.227 9.666 1.934 1.00 89.19 152 TRP A O 1
ATOM 1153 N N . VAL A 1 153 ? 5.728 7.999 1.982 1.00 88.88 153 VAL A N 1
ATOM 1154 C CA . VAL A 1 153 ? 5.241 7.394 3.224 1.00 88.88 153 VAL A CA 1
ATOM 1155 C C . VAL A 1 153 ? 5.449 8.335 4.409 1.00 88.88 153 VAL A C 1
ATOM 1157 O O . VAL A 1 153 ? 4.525 8.519 5.199 1.00 88.88 153 VAL A O 1
ATOM 1160 N N . ALA A 1 154 ? 6.616 8.974 4.519 1.00 84.81 154 ALA A N 1
ATOM 1161 C CA . ALA A 1 154 ? 6.907 9.944 5.570 1.00 84.81 154 ALA A CA 1
ATOM 1162 C C . ALA A 1 154 ? 5.944 11.132 5.505 1.00 84.81 154 ALA A C 1
ATOM 1164 O O . ALA A 1 154 ? 5.386 11.524 6.527 1.00 84.81 154 ALA A O 1
ATOM 1165 N N . TYR A 1 155 ? 5.684 11.661 4.310 1.00 85.12 155 TYR A N 1
ATOM 1166 C CA . TYR A 1 155 ? 4.722 12.737 4.114 1.00 85.12 155 TYR A CA 1
ATOM 1167 C C . TYR A 1 155 ? 3.324 12.366 4.640 1.00 85.12 155 TYR A C 1
ATOM 1169 O O . TYR A 1 155 ? 2.738 13.112 5.429 1.00 85.12 155 TYR A O 1
ATOM 1177 N N . HIS A 1 156 ? 2.808 11.191 4.272 1.00 85.50 156 HIS A N 1
ATOM 1178 C CA . HIS A 1 156 ? 1.509 10.727 4.756 1.00 85.50 156 HIS A CA 1
ATOM 1179 C C . HIS A 1 156 ? 1.511 10.395 6.253 1.00 85.50 156 HIS A C 1
ATOM 1181 O O . HIS A 1 156 ? 0.507 10.641 6.921 1.00 85.50 156 HIS A O 1
ATOM 1187 N N . ALA A 1 157 ? 2.629 9.913 6.803 1.00 83.31 157 ALA A N 1
ATOM 1188 C CA . ALA A 1 157 ? 2.798 9.723 8.241 1.00 83.31 157 ALA A CA 1
ATOM 1189 C C . ALA A 1 157 ? 2.693 11.057 8.992 1.00 83.31 157 ALA A C 1
ATOM 1191 O O . ALA A 1 157 ? 1.891 11.180 9.917 1.00 83.31 157 ALA A O 1
ATOM 1192 N N . PHE A 1 158 ? 3.441 12.077 8.558 1.00 80.81 158 PHE A N 1
ATOM 1193 C CA . PHE A 1 158 ? 3.386 13.417 9.140 1.00 80.81 158 PHE A CA 1
ATOM 1194 C C . PHE A 1 158 ? 1.997 14.032 9.000 1.00 80.81 158 PHE A C 1
ATOM 1196 O O . PHE A 1 158 ? 1.485 14.574 9.973 1.00 80.81 158 PHE A O 1
ATOM 1203 N N . SER A 1 159 ? 1.362 13.909 7.832 1.00 78.62 159 SER A N 1
ATOM 1204 C CA . SER A 1 159 ? 0.001 14.402 7.605 1.00 78.62 159 SER A CA 1
ATOM 1205 C C . SER A 1 159 ? -1.018 13.723 8.527 1.00 78.62 159 SER A C 1
ATOM 1207 O O . SER A 1 159 ? -1.845 14.402 9.132 1.00 78.62 159 SER A O 1
ATOM 1209 N N . ALA A 1 160 ? -0.930 12.403 8.707 1.00 79.00 160 ALA A N 1
ATOM 1210 C CA . ALA A 1 160 ? -1.834 11.670 9.588 1.00 79.00 160 ALA A CA 1
ATOM 1211 C C . ALA A 1 160 ? -1.626 12.040 11.064 1.00 79.00 160 ALA A C 1
ATOM 1213 O O . ALA A 1 160 ? -2.596 12.313 11.770 1.00 79.00 160 ALA A O 1
ATOM 1214 N N . VAL A 1 161 ? -0.369 12.119 11.521 1.00 77.56 161 VAL A N 1
ATOM 1215 C CA . VAL A 1 161 ? -0.029 12.582 12.879 1.00 77.56 161 VAL A CA 1
ATOM 1216 C C . VAL A 1 161 ? -0.501 14.019 13.087 1.00 77.56 161 VAL A C 1
ATOM 1218 O O . VAL A 1 161 ? -1.000 14.355 14.154 1.00 77.56 161 VAL A O 1
ATOM 1221 N N . TYR A 1 162 ? -0.387 14.859 12.063 1.00 74.50 162 TYR A N 1
ATOM 1222 C CA . TYR A 1 162 ? -0.834 16.243 12.080 1.00 74.50 162 TYR A CA 1
ATOM 1223 C C . TYR A 1 162 ? -2.364 16.365 12.243 1.00 74.50 162 TYR A C 1
ATOM 1225 O O . TYR A 1 162 ? -2.829 17.129 13.094 1.00 74.50 162 TYR A O 1
ATOM 1233 N N . VAL A 1 163 ? -3.143 15.585 11.480 1.00 70.44 163 VAL A N 1
ATOM 1234 C CA . VAL A 1 163 ? -4.617 15.578 11.542 1.00 70.44 163 VAL A CA 1
ATOM 1235 C C . VAL A 1 163 ? -5.120 15.005 12.870 1.00 70.44 163 VAL A C 1
ATOM 1237 O O . VAL A 1 163 ? -5.982 15.610 13.510 1.00 70.44 163 VAL A O 1
ATOM 1240 N N . GLU A 1 164 ? -4.564 13.877 13.316 1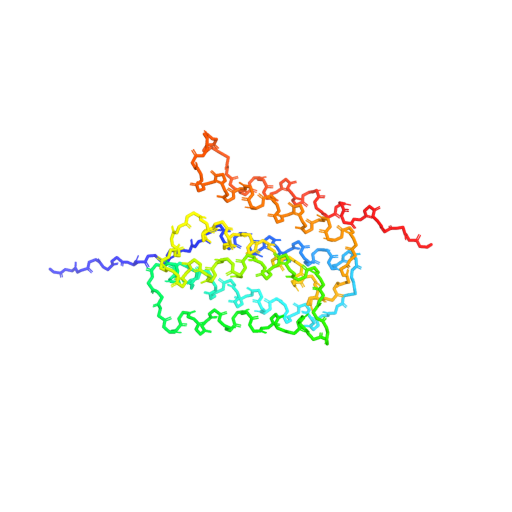.00 67.88 164 GLU A N 1
ATOM 1241 C CA . GLU A 1 164 ? -4.964 13.216 14.567 1.00 67.88 164 GLU A CA 1
ATOM 1242 C C . GLU A 1 164 ? -4.450 13.946 15.817 1.00 67.88 164 GLU A C 1
ATOM 1244 O O . GLU A 1 164 ? -5.135 14.020 16.837 1.00 67.88 164 GLU A O 1
ATOM 1249 N N . GLY A 1 165 ? -3.266 14.555 15.732 1.00 56.88 165 GLY A N 1
ATOM 1250 C CA . GLY A 1 165 ? -2.631 15.314 16.810 1.00 56.88 165 GLY A CA 1
ATOM 1251 C C . GLY A 1 165 ? -3.230 16.701 17.052 1.00 56.88 165 GLY A C 1
ATOM 1252 O O . GLY A 1 165 ? -2.790 17.387 17.971 1.00 56.88 165 GLY A O 1
ATOM 1253 N N . LYS A 1 166 ? -4.227 17.130 16.256 1.00 54.00 166 LYS A N 1
ATOM 1254 C CA . LYS A 1 166 ? -4.887 18.450 16.351 1.00 54.00 166 LYS A CA 1
ATOM 1255 C C . LYS A 1 166 ? -3.896 19.629 16.395 1.00 54.00 166 LYS A C 1
ATOM 1257 O O . LYS A 1 166 ? -4.135 20.616 17.090 1.00 54.00 166 LYS A O 1
ATOM 1262 N N . LEU A 1 167 ? -2.793 19.544 15.650 1.00 46.88 167 LEU A N 1
ATOM 1263 C CA . LEU A 1 167 ? -1.810 20.627 15.557 1.00 46.88 167 LEU A CA 1
ATOM 1264 C C . LEU A 1 167 ? -2.404 21.839 14.790 1.00 46.88 167 LEU A C 1
ATOM 1266 O O . LEU A 1 167 ? -3.224 21.659 13.885 1.00 46.88 167 LEU A O 1
ATOM 1270 N N . PRO A 1 168 ? -2.013 23.085 15.120 1.00 41.12 168 PRO A N 1
ATOM 1271 C CA . PRO A 1 168 ? -2.818 24.300 14.896 1.00 41.12 168 PRO A CA 1
ATOM 1272 C C . PRO A 1 168 ? -3.093 24.748 13.437 1.00 41.12 168 PRO A C 1
ATOM 1274 O O . PRO A 1 168 ? -3.783 25.741 13.232 1.00 41.12 168 PRO A O 1
ATOM 1277 N N . PHE A 1 169 ? -2.648 24.035 12.399 1.00 45.25 169 PHE A N 1
ATOM 1278 C CA . PHE A 1 169 ? -2.736 24.469 10.985 1.00 45.25 169 PHE A CA 1
ATOM 1279 C C . PHE A 1 169 ? -3.962 23.947 10.192 1.00 45.25 169 PHE A C 1
ATOM 1281 O O . PHE A 1 169 ? -3.829 23.438 9.081 1.00 45.25 169 PHE A O 1
ATOM 1288 N N . ARG A 1 170 ? -5.169 24.006 10.769 1.00 48.12 170 ARG A N 1
ATOM 1289 C CA . ARG A 1 170 ? -6.394 23.293 10.316 1.00 48.12 170 ARG A CA 1
ATOM 1290 C C . ARG A 1 170 ? -6.916 23.616 8.896 1.00 48.12 170 ARG A C 1
ATOM 1292 O O . ARG A 1 170 ? -7.949 23.081 8.499 1.00 48.12 170 ARG A O 1
ATOM 1299 N N . SER A 1 171 ? -6.276 24.524 8.162 1.00 52.53 171 SER A N 1
ATOM 1300 C CA . SER A 1 171 ? -6.805 25.152 6.942 1.00 52.53 171 SER A CA 1
ATOM 1301 C C . SER A 1 171 ? -6.268 24.581 5.626 1.00 52.53 171 SER A C 1
ATOM 1303 O O . SER A 1 171 ? -6.824 24.887 4.570 1.00 52.53 171 SER A O 1
ATOM 1305 N N . VAL A 1 172 ? -5.225 23.747 5.647 1.00 53.50 172 VAL A N 1
ATOM 1306 C CA . VAL A 1 172 ? -4.631 23.214 4.410 1.00 53.50 172 VAL A CA 1
ATOM 1307 C C . VAL A 1 172 ? -5.349 21.930 3.991 1.00 53.50 172 VAL A C 1
ATOM 1309 O O . VAL A 1 172 ? -5.325 20.923 4.696 1.00 53.50 172 VAL A O 1
ATOM 1312 N N . LYS A 1 173 ? -6.016 21.960 2.830 1.00 52.06 173 LYS A N 1
ATOM 1313 C CA . LYS A 1 173 ? -6.743 20.798 2.300 1.00 52.06 173 LYS A CA 1
ATOM 1314 C C . LYS A 1 173 ? -5.752 19.681 1.907 1.00 52.06 173 LYS A C 1
ATOM 1316 O O . LYS A 1 173 ? -4.806 19.977 1.176 1.00 52.06 173 LYS A O 1
ATOM 1321 N N . PRO A 1 174 ? -5.991 18.408 2.287 1.00 51.81 174 PRO A N 1
ATOM 1322 C CA . PRO A 1 174 ? -5.048 17.301 2.067 1.00 51.81 174 PRO A CA 1
ATOM 1323 C C . PRO A 1 174 ? -4.586 17.122 0.611 1.00 51.81 174 PRO A C 1
ATOM 1325 O O . PRO A 1 174 ? -3.419 16.841 0.359 1.00 51.81 174 PRO A O 1
ATOM 1328 N N . TRP A 1 175 ? -5.474 17.363 -0.361 1.00 50.09 175 TRP A N 1
ATOM 1329 C CA . TRP A 1 175 ? -5.174 17.189 -1.788 1.00 50.09 175 TRP A CA 1
ATOM 1330 C C . TRP A 1 175 ? -4.127 18.173 -2.328 1.00 50.09 175 TRP A C 1
ATOM 1332 O O . TRP A 1 175 ? -3.401 17.834 -3.257 1.00 50.09 175 TRP A O 1
ATOM 1342 N N . LEU A 1 176 ? -4.017 19.376 -1.747 1.00 55.72 176 LEU A N 1
ATOM 1343 C CA . LEU A 1 176 ? -3.107 20.418 -2.234 1.00 55.72 176 LEU A CA 1
ATOM 1344 C C . LEU A 1 176 ? -1.647 19.970 -2.113 1.00 55.72 176 LEU A C 1
ATOM 1346 O O . LEU A 1 176 ? -0.814 20.228 -2.976 1.00 55.72 176 LEU A O 1
ATOM 1350 N N . SER A 1 177 ? -1.353 19.248 -1.038 1.00 52.91 177 SER A N 1
ATOM 1351 C CA . SER A 1 177 ? -0.017 18.746 -0.792 1.00 52.91 177 SER A CA 1
ATOM 1352 C C . SER A 1 177 ? 0.245 17.421 -1.518 1.00 52.91 177 SER A C 1
ATOM 1354 O O . SER A 1 177 ? 1.372 17.219 -1.955 1.00 52.91 177 SER A O 1
ATOM 1356 N N . SER A 1 178 ? -0.773 16.597 -1.797 1.00 49.59 178 SER A N 1
ATOM 1357 C CA . SER A 1 178 ? -0.642 15.474 -2.741 1.00 49.59 178 SER A CA 1
ATOM 1358 C C . SER A 1 178 ? -0.276 15.937 -4.159 1.00 49.59 178 SER A C 1
ATOM 1360 O O . SER A 1 178 ? 0.555 15.301 -4.800 1.00 49.59 178 SER A O 1
ATOM 1362 N N . VAL A 1 179 ? -0.831 17.062 -4.634 1.00 59.56 179 VAL A N 1
ATOM 1363 C CA . VAL A 1 179 ? -0.486 17.660 -5.942 1.00 59.56 179 VAL A CA 1
ATOM 1364 C C . VAL A 1 179 ? 0.961 18.162 -5.968 1.00 59.56 179 VAL A C 1
ATOM 1366 O O . VAL A 1 179 ? 1.681 17.884 -6.922 1.00 59.56 179 VAL A O 1
ATOM 1369 N N . LEU A 1 180 ? 1.405 18.842 -4.907 1.00 56.16 180 LEU A N 1
ATOM 1370 C CA . LEU A 1 180 ? 2.795 19.298 -4.764 1.00 56.16 180 LEU A CA 1
ATOM 1371 C C . LEU A 1 180 ? 3.799 18.143 -4.690 1.00 56.16 180 LEU A C 1
ATOM 1373 O O . LEU A 1 180 ? 4.928 18.287 -5.140 1.00 56.16 180 LEU A O 1
ATOM 1377 N N . TRP A 1 181 ? 3.412 16.995 -4.136 1.00 55.19 181 TRP A N 1
ATOM 1378 C CA . TRP A 1 181 ? 4.281 15.821 -4.130 1.00 55.19 181 TRP A CA 1
ATOM 1379 C C . TRP A 1 181 ? 4.303 15.106 -5.476 1.00 55.19 181 TRP A C 1
ATOM 1381 O O . TRP A 1 181 ? 5.370 14.666 -5.889 1.00 55.19 181 TRP A O 1
ATOM 1391 N N . PHE A 1 182 ? 3.180 15.063 -6.198 1.00 59.09 182 PHE A N 1
ATOM 1392 C CA . PHE A 1 182 ? 3.098 14.491 -7.547 1.00 59.09 182 PHE A CA 1
ATOM 1393 C C . PHE A 1 182 ? 4.047 15.149 -8.554 1.00 59.09 182 PHE A C 1
ATOM 1395 O O . PHE A 1 182 ? 4.507 14.486 -9.480 1.00 59.09 182 PHE A O 1
ATOM 1402 N N . THR A 1 183 ? 4.356 16.435 -8.382 1.00 59.19 183 THR A N 1
ATOM 1403 C CA . THR A 1 183 ? 5.321 17.144 -9.234 1.00 59.19 183 THR A CA 1
ATOM 1404 C C . THR A 1 183 ? 6.776 16.844 -8.868 1.00 59.19 183 THR A C 1
ATOM 1406 O O . THR A 1 183 ? 7.663 17.095 -9.679 1.00 59.19 183 THR A O 1
ATOM 1409 N N . VAL A 1 184 ? 7.037 16.289 -7.679 1.00 57.31 184 VAL A N 1
ATOM 1410 C CA . VAL A 1 184 ? 8.386 16.132 -7.109 1.00 57.31 184 VAL A CA 1
ATOM 1411 C C . VAL A 1 184 ? 8.831 14.665 -7.044 1.00 57.31 184 VAL A C 1
ATOM 1413 O O . VAL A 1 184 ? 10.010 14.377 -7.250 1.00 57.31 184 VAL A O 1
ATOM 1416 N N . THR A 1 185 ? 7.921 13.712 -6.818 1.00 57.84 185 THR A N 1
ATOM 1417 C CA . THR A 1 185 ? 8.272 12.285 -6.695 1.00 57.84 185 THR A CA 1
ATOM 1418 C C . THR A 1 185 ? 8.765 11.630 -7.993 1.00 57.84 185 THR A C 1
ATOM 1420 O O . THR A 1 185 ? 9.766 10.913 -7.912 1.00 57.84 185 THR A O 1
ATOM 1423 N N . PRO A 1 186 ? 8.179 11.866 -9.189 1.00 58.25 186 PRO A N 1
ATOM 1424 C CA . PRO A 1 186 ? 8.694 11.264 -10.422 1.00 58.25 186 PRO A CA 1
ATOM 1425 C C . PRO A 1 186 ? 10.109 11.749 -10.803 1.00 58.25 186 PRO A C 1
ATOM 1427 O O . PRO A 1 186 ? 10.953 10.899 -11.094 1.00 58.25 186 PRO A O 1
ATOM 1430 N N . PRO A 1 187 ? 10.439 13.059 -10.738 1.00 60.34 187 PRO A N 1
ATOM 1431 C CA . PRO A 1 187 ? 11.801 13.541 -10.985 1.00 60.34 187 PRO A CA 1
ATOM 1432 C C . PRO A 1 187 ? 12.838 12.973 -10.012 1.00 60.34 187 PRO A C 1
ATOM 1434 O O . PRO A 1 187 ? 13.915 12.570 -10.441 1.00 60.34 187 PRO A O 1
ATOM 1437 N N . LEU A 1 188 ? 12.515 12.877 -8.716 1.00 56.84 188 LEU A N 1
ATOM 1438 C CA . LEU A 1 188 ? 13.421 12.308 -7.708 1.00 56.84 188 LEU A CA 1
ATOM 1439 C C . LEU A 1 188 ? 13.756 10.834 -7.981 1.00 56.84 188 LEU A C 1
ATOM 1441 O O . LEU A 1 188 ? 14.889 10.412 -7.756 1.00 56.84 188 LEU A O 1
ATOM 1445 N N . GLY A 1 189 ? 12.805 10.063 -8.518 1.00 54.09 189 GLY A N 1
ATOM 1446 C CA . GLY A 1 189 ? 13.043 8.684 -8.952 1.00 54.09 189 GLY A CA 1
ATOM 1447 C C . GLY A 1 189 ? 13.992 8.560 -10.154 1.00 54.09 189 GLY A C 1
ATOM 1448 O O . GLY A 1 189 ? 14.591 7.503 -10.346 1.00 54.09 189 GLY A O 1
ATOM 1449 N N . CYS A 1 190 ? 14.174 9.630 -10.935 1.00 58.78 190 CYS A N 1
ATOM 1450 C CA . CYS A 1 190 ? 14.989 9.636 -12.153 1.00 58.78 190 CYS A CA 1
ATOM 1451 C C . CYS A 1 190 ? 16.454 10.050 -11.921 1.00 58.78 190 CYS A C 1
ATOM 1453 O O . CYS A 1 190 ? 17.304 9.746 -12.753 1.00 58.78 190 CYS A O 1
ATOM 1455 N N . ILE A 1 191 ? 16.786 10.686 -10.789 1.00 57.88 191 ILE A N 1
ATOM 1456 C CA . ILE A 1 191 ? 18.138 11.224 -10.505 1.00 57.88 191 ILE A CA 1
ATOM 1457 C C . ILE A 1 191 ? 19.219 10.125 -10.387 1.00 57.88 191 ILE A C 1
ATOM 1459 O O . ILE A 1 191 ? 20.408 10.417 -10.441 1.00 57.88 191 ILE A O 1
ATOM 1463 N N . GLY A 1 192 ? 18.835 8.848 -10.281 1.00 52.03 192 GLY A N 1
AT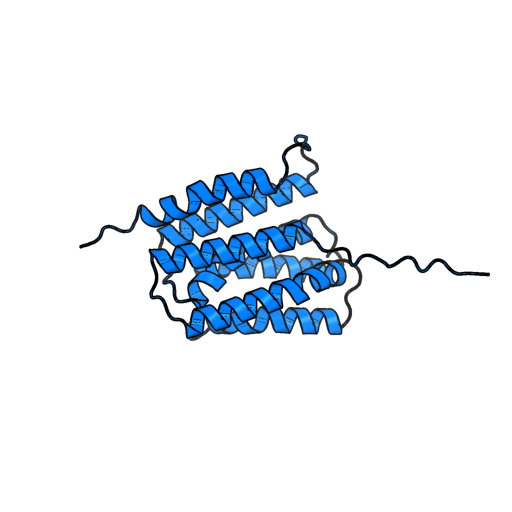OM 1464 C CA . GLY A 1 192 ? 19.772 7.715 -10.260 1.00 52.03 192 GLY A CA 1
ATOM 1465 C C . GLY A 1 192 ? 19.879 6.913 -11.561 1.00 52.03 192 GLY A C 1
ATOM 1466 O O . GLY A 1 192 ? 20.581 5.905 -11.567 1.00 52.03 192 GLY A O 1
ATOM 1467 N N . HIS A 1 193 ? 19.182 7.299 -12.635 1.00 47.34 193 HIS A N 1
ATOM 1468 C CA . HIS A 1 193 ? 19.197 6.578 -13.911 1.00 47.34 193 HIS A CA 1
ATOM 1469 C C . HIS A 1 193 ? 20.061 7.332 -14.933 1.00 47.34 193 HIS A C 1
ATOM 1471 O O . HIS A 1 193 ? 19.567 8.158 -15.696 1.00 47.34 193 HIS A O 1
ATOM 1477 N N . HIS A 1 194 ? 21.365 7.050 -14.959 1.00 48.28 194 HIS A N 1
ATOM 1478 C CA . HIS A 1 194 ? 22.185 7.376 -16.127 1.00 48.28 194 HIS A CA 1
ATOM 1479 C C . HIS A 1 194 ? 21.962 6.285 -17.189 1.00 48.28 194 HIS A C 1
ATOM 1481 O O . HIS A 1 194 ? 22.145 5.106 -16.869 1.00 48.28 194 HIS A O 1
ATOM 1487 N N . PRO A 1 195 ? 21.521 6.620 -18.415 1.00 54.78 195 PRO A N 1
ATOM 1488 C CA . PRO A 1 195 ? 21.571 5.669 -19.519 1.00 54.78 195 PRO A CA 1
ATOM 1489 C C . PRO A 1 195 ? 23.042 5.388 -19.893 1.00 54.78 195 PRO A C 1
ATOM 1491 O O . PRO A 1 195 ? 23.878 6.277 -19.698 1.00 54.78 195 PRO A O 1
ATOM 1494 N N . PRO A 1 196 ? 23.367 4.171 -20.370 1.00 54.47 196 PRO A N 1
ATOM 1495 C CA . PRO A 1 196 ? 24.683 3.862 -20.928 1.00 54.47 196 PRO A CA 1
ATOM 1496 C C . PRO A 1 196 ? 24.974 4.663 -22.203 1.00 54.47 196 PRO A C 1
ATOM 1498 O O . PRO A 1 196 ? 24.009 4.996 -22.931 1.00 54.47 196 PRO A O 1
#

Radius of gyration: 17.83 Å; chains: 1; bounding box: 73×42×42 Å

Secondary structure (DSSP, 8-state):
-------------HHHHHHHHHHHHHHHHHHHHHS---HHHHHHHHHHHHHIIIIIHHHHHHHHHS--HHHHHHHHHHHGGGGGGGSSS--GGGHHHHHHHHHHHHHHHTT-TTSHHHHHHHHHHHHHTHHHHHHHHT----HHHHHHHHHHHHHHHHHHHHHHTT-S-TT--HHHHHHHHHTTHHHHHHTT----

Sequence (196 aa):
MQATGVRRSVHFDSGAVSALASSYVASLITVLILGPVNLVRLILVAGLFALNTTSLTRVHLRLVSRPRLTDYALFTVNVVPYAYLLYPRPPAWLTISVAPLVLFMLEVAKGRGRGALANVAGTVLIASVYLPFYALMGGTVSMPVLYAALTWVAYHAFSAVYVEGKLPFRSVKPWLSSVLWFTVTPPLGCIGHHPP

pLDDT: mean 76.28, std 16.32, range [30.27, 93.88]